Protein AF-A0A9N7Z0H9-F1 (afdb_monomer_lite)

Secondary structure (DSSP, 8-state):
-HHHHHHHH-TT---TT---SS-SSS-TTSHHHHHHHHHHHHHHHHHHHHH----SHHHHHHHHHHHHHHHHTT--HHHHHHHHHHHHHHHHH-TT-HHHHHHHHHHHHHTT-HHHHHHHHHHHHHSPP-STTHHHHHHHHHHHHHHHHHTT-HHHHHHHHHHHHHH-TT-HHHHHHHHHHHHHTT-HHHHHHHHHHHHHHTTT--HHHHHHHHHHHHHTT-HHHHHHHT--EEEEE-TTT--EEEEETT-SSPEEPTTT--EEEE--SSSPEEPTT-EEEEPP-

InterPro domains:
  IPR000592 Small ribosomal subunit protein eS27 [MF_00371] (224-283)
  IPR000592 Small ribosomal subunit protein eS27 [PS01168] (237-269)
  IPR011332 Zinc-binding ribosomal protein [SSF57829] (230-283)
  IPR011990 Tetratricopeptide-like helical domain superfamily [G3DSA:1.25.40.10] (20-198)
  IPR011990 Tetratricopeptide-like helical domain superfamily [SSF48452] (77-229)
  IPR023407 Small ribosomal subunit protein eS27, zinc-binding domain superfamily [G3DSA:2.20.25.100] (213-285)
  IPR040364 Tetratricopeptide repeat protein 21A/21B [PTHR14699] (1-228)
  IPR056834 Tetratricopeptide repeat protein 21A/21B, C-terminal ARM domain [PF25063] (44-236)

Radius of gyration: 22.83 Å; chains: 1; bounding box: 53×51×50 Å

Organism: Pleuronectes platessa (NCBI:txid8262)

pLDDT: mean 82.72, std 13.79, range [32.66, 95.0]

Structure (mmCIF, N/CA/C/O backbone):
data_AF-A0A9N7Z0H9-F1
#
_entry.id   AF-A0A9N7Z0H9-F1
#
loop_
_atom_site.group_PDB
_atom_site.id
_atom_site.type_symbol
_atom_site.label_atom_id
_atom_site.label_alt_id
_atom_site.label_comp_id
_atom_site.label_asym_id
_atom_site.label_entity_id
_atom_site.label_seq_id
_atom_site.pdbx_PDB_ins_code
_atom_site.Cartn_x
_atom_site.Cartn_y
_atom_site.Cartn_z
_atom_site.occupancy
_atom_site.B_iso_or_equiv
_atom_site.auth_seq_id
_atom_site.auth_comp_id
_atom_site.auth_asym_id
_atom_site.auth_atom_id
_atom_site.pdbx_PDB_model_num
ATOM 1 N N . MET A 1 1 ? -8.270 18.472 11.193 1.00 51.62 1 MET A N 1
ATOM 2 C CA . MET A 1 1 ? -7.345 17.994 12.248 1.00 51.62 1 MET A CA 1
ATOM 3 C C . MET A 1 1 ? -7.254 16.470 12.301 1.00 51.62 1 MET A C 1
ATOM 5 O O . MET A 1 1 ? -6.136 15.986 12.242 1.00 51.62 1 MET A O 1
ATOM 9 N N . TYR A 1 2 ? -8.363 15.715 12.315 1.00 62.41 2 TYR A N 1
ATOM 10 C CA . TYR A 1 2 ? -8.335 14.238 12.231 1.00 62.41 2 TYR A CA 1
ATOM 11 C C . TYR A 1 2 ? -7.530 13.712 11.025 1.00 62.41 2 TYR A C 1
ATOM 13 O O . TYR A 1 2 ? -6.526 13.033 11.215 1.00 62.41 2 TYR A O 1
ATOM 21 N N . ASN A 1 3 ? -7.841 14.187 9.815 1.00 61.84 3 ASN A N 1
ATOM 22 C CA . ASN A 1 3 ? -7.113 13.814 8.592 1.00 61.84 3 ASN A CA 1
ATOM 23 C C . ASN A 1 3 ? -5.621 14.203 8.639 1.00 61.84 3 ASN A C 1
ATOM 25 O O . ASN A 1 3 ? -4.784 13.545 8.039 1.00 61.84 3 ASN A O 1
ATOM 29 N N . MET A 1 4 ? -5.258 15.261 9.378 1.00 60.94 4 MET A N 1
ATOM 30 C CA . MET A 1 4 ? -3.851 15.654 9.533 1.00 60.94 4 MET A CA 1
ATOM 31 C C . MET A 1 4 ? -3.094 14.667 10.426 1.00 60.94 4 MET A C 1
ATOM 33 O O . MET A 1 4 ? -1.951 14.335 10.129 1.00 60.94 4 MET A O 1
ATOM 37 N N . ALA A 1 5 ? -3.719 14.182 11.503 1.00 59.81 5 ALA A N 1
ATOM 38 C CA . ALA A 1 5 ? -3.123 13.165 12.366 1.00 59.81 5 ALA A CA 1
ATOM 39 C C . ALA A 1 5 ? -2.930 11.835 11.619 1.00 59.81 5 ALA A C 1
ATOM 41 O O . ALA A 1 5 ? -1.891 11.199 11.778 1.00 59.81 5 ALA A O 1
ATOM 42 N N . GLU A 1 6 ? -3.876 11.456 10.758 1.00 62.12 6 GLU A N 1
ATOM 43 C CA . GLU A 1 6 ? -3.761 10.275 9.892 1.00 62.12 6 GLU A CA 1
ATOM 44 C C . GLU A 1 6 ? -2.608 10.392 8.892 1.00 62.12 6 GLU A C 1
ATOM 46 O O . GLU A 1 6 ? -1.815 9.459 8.774 1.00 62.12 6 GLU A O 1
ATOM 51 N N . ILE A 1 7 ? -2.440 11.557 8.256 1.00 67.69 7 ILE A N 1
ATOM 52 C CA . ILE A 1 7 ? -1.302 11.822 7.362 1.00 67.69 7 ILE A CA 1
ATOM 53 C C . ILE A 1 7 ? 0.030 11.691 8.114 1.00 67.69 7 ILE A C 1
ATOM 55 O O . ILE A 1 7 ? 0.975 11.111 7.592 1.00 67.69 7 ILE A O 1
ATOM 59 N N . TYR A 1 8 ? 0.133 12.176 9.356 1.00 66.62 8 TYR A N 1
ATOM 60 C CA . TYR A 1 8 ? 1.359 11.993 10.146 1.00 66.62 8 TYR A CA 1
ATOM 61 C C . TYR A 1 8 ? 1.602 10.538 10.561 1.00 66.62 8 TYR A C 1
ATOM 63 O O . TYR A 1 8 ? 2.754 10.141 10.746 1.00 66.62 8 TYR A O 1
ATOM 71 N N . LEU A 1 9 ? 0.543 9.749 10.743 1.00 60.81 9 LEU A N 1
ATOM 72 C CA . LEU A 1 9 ? 0.648 8.342 11.123 1.00 60.81 9 LEU A CA 1
ATOM 73 C C . LEU A 1 9 ? 1.022 7.449 9.946 1.00 60.81 9 LEU A C 1
ATOM 75 O O . LEU A 1 9 ? 1.759 6.484 10.145 1.00 60.81 9 LEU A O 1
ATOM 79 N N . ASN A 1 10 ? 0.548 7.777 8.747 1.00 63.38 10 ASN A N 1
ATOM 80 C CA . ASN A 1 10 ? 0.826 7.032 7.530 1.00 63.38 10 ASN A CA 1
ATOM 81 C C . ASN A 1 10 ? 1.040 7.969 6.325 1.00 63.38 10 ASN A C 1
ATOM 83 O O . ASN A 1 10 ? 0.166 8.071 5.462 1.00 63.38 10 ASN A O 1
ATOM 87 N N . PRO A 1 11 ? 2.185 8.672 6.261 1.00 52.97 11 PRO A N 1
ATOM 88 C CA . PRO A 1 11 ? 2.436 9.685 5.234 1.00 52.97 11 PRO A CA 1
ATOM 89 C C . PRO A 1 11 ? 2.541 9.104 3.821 1.00 52.97 11 PRO A C 1
ATOM 91 O O . PRO A 1 11 ? 2.231 9.803 2.860 1.00 52.97 11 PRO A O 1
ATOM 94 N N . ASP A 1 12 ? 2.927 7.832 3.706 1.00 53.94 12 ASP A N 1
ATOM 95 C CA . ASP A 1 12 ? 3.076 7.129 2.428 1.00 53.94 12 ASP A CA 1
ATOM 96 C C . ASP A 1 12 ? 1.783 6.400 2.001 1.00 53.94 12 ASP A C 1
ATOM 98 O O . ASP A 1 12 ? 1.722 5.828 0.918 1.00 53.94 12 ASP A O 1
ATOM 102 N N . TYR A 1 13 ? 0.731 6.440 2.835 1.00 56.62 13 TYR A N 1
ATOM 103 C CA . TYR A 1 13 ? -0.552 5.747 2.634 1.00 56.62 13 TYR A CA 1
ATOM 104 C C . TYR A 1 13 ? -0.427 4.217 2.435 1.00 56.62 13 TYR A C 1
ATOM 106 O O . TYR A 1 13 ? -1.377 3.559 2.009 1.00 56.62 13 TYR A O 1
ATOM 114 N N . ASP A 1 14 ? 0.714 3.623 2.801 1.00 61.84 14 ASP A N 1
ATOM 115 C CA . ASP A 1 14 ? 0.938 2.178 2.723 1.00 61.84 14 ASP A CA 1
ATOM 116 C C . ASP A 1 14 ? 0.072 1.444 3.765 1.00 61.84 14 ASP A C 1
ATOM 118 O O . ASP A 1 14 ? 0.035 1.854 4.931 1.00 61.84 14 ASP A O 1
ATOM 122 N N . PRO A 1 15 ? -0.635 0.356 3.410 1.00 56.00 15 PRO A N 1
ATOM 123 C CA . PRO A 1 15 ? -1.383 -0.439 4.378 1.00 56.00 15 PRO A CA 1
ATOM 124 C C . PRO A 1 15 ? -0.489 -0.878 5.550 1.00 56.00 15 PRO A C 1
ATOM 126 O O . PRO A 1 15 ? 0.473 -1.632 5.398 1.00 56.00 15 PRO A O 1
ATOM 129 N N . MET A 1 16 ? -0.801 -0.402 6.756 1.00 54.41 16 MET A N 1
ATOM 130 C CA . MET A 1 16 ? -0.048 -0.754 7.961 1.00 54.41 16 MET A CA 1
ATOM 131 C C . MET A 1 16 ? -0.067 -2.276 8.176 1.00 54.41 16 MET A C 1
ATOM 133 O O . MET A 1 16 ? -1.129 -2.887 8.263 1.00 54.41 16 MET A O 1
ATOM 137 N N . GLY A 1 17 ? 1.115 -2.888 8.294 1.00 47.47 17 GLY A N 1
ATOM 138 C CA . GLY A 1 17 ? 1.254 -4.339 8.473 1.00 47.47 17 GLY A CA 1
ATOM 139 C C . GLY A 1 17 ? 1.464 -5.140 7.184 1.00 47.47 17 GLY A C 1
ATOM 140 O O . GLY A 1 17 ? 1.512 -6.366 7.263 1.00 47.47 17 GLY A O 1
ATOM 141 N N . GLU A 1 18 ? 1.629 -4.482 6.035 1.00 54.22 18 GLU A N 1
ATOM 142 C CA . GLU A 1 18 ? 2.024 -5.140 4.788 1.00 54.22 18 GLU A CA 1
ATOM 143 C C . GLU A 1 18 ? 3.408 -5.802 4.914 1.00 54.22 18 GLU A C 1
ATOM 145 O O . GLU A 1 18 ? 4.371 -5.220 5.433 1.00 54.22 18 GLU A O 1
ATOM 150 N N . GLN A 1 19 ? 3.515 -7.041 4.435 1.00 47.81 19 GLN A N 1
ATOM 151 C CA . GLN A 1 19 ? 4.805 -7.679 4.203 1.00 47.81 19 GLN A CA 1
ATOM 152 C C . GLN A 1 19 ? 5.285 -7.212 2.835 1.00 47.81 19 GLN A C 1
ATOM 154 O O . GLN A 1 19 ? 4.672 -7.548 1.830 1.00 47.81 19 GLN A O 1
ATOM 159 N N . MET A 1 20 ? 6.346 -6.400 2.800 1.00 47.22 20 MET A N 1
ATOM 160 C CA . MET A 1 20 ? 6.901 -5.855 1.559 1.00 47.22 20 MET A CA 1
ATOM 161 C C . MET A 1 20 ? 6.944 -6.912 0.454 1.00 47.22 20 MET A C 1
ATOM 163 O O . MET A 1 20 ? 7.758 -7.840 0.481 1.00 47.22 20 MET A O 1
ATOM 167 N N . VAL A 1 21 ? 6.104 -6.730 -0.559 1.00 41.41 21 VAL A N 1
ATOM 168 C CA . VAL A 1 21 ? 6.145 -7.545 -1.761 1.00 41.41 21 VAL A CA 1
ATOM 169 C C . VAL A 1 21 ? 7.349 -7.084 -2.591 1.00 41.41 21 VAL A C 1
ATOM 171 O O . VAL A 1 21 ? 7.237 -6.232 -3.467 1.00 41.41 21 VAL A O 1
ATOM 174 N N . GLY A 1 22 ? 8.528 -7.632 -2.287 1.00 38.06 22 GLY A N 1
ATOM 175 C CA . GLY A 1 22 ? 9.750 -7.516 -3.091 1.00 38.06 22 GLY A CA 1
ATOM 176 C C . GLY A 1 22 ? 10.689 -6.356 -2.738 1.00 38.06 22 GLY A C 1
ATOM 177 O O . GLY A 1 22 ? 10.679 -5.334 -3.419 1.00 38.06 22 GLY A O 1
ATOM 178 N N . ASN A 1 23 ? 11.518 -6.550 -1.704 1.00 35.66 23 ASN A N 1
ATOM 179 C CA . ASN A 1 23 ? 12.990 -6.400 -1.699 1.00 35.66 23 ASN A CA 1
ATOM 180 C C . ASN A 1 23 ? 13.496 -6.203 -0.261 1.00 35.66 23 ASN A C 1
ATOM 182 O O . ASN A 1 23 ? 13.354 -5.132 0.319 1.00 35.66 23 ASN A O 1
ATOM 186 N N . LEU A 1 24 ? 14.138 -7.239 0.285 1.00 38.00 24 LEU A N 1
ATOM 187 C CA . LEU A 1 24 ? 14.774 -7.229 1.609 1.00 38.00 24 LEU A CA 1
ATOM 188 C C . LEU A 1 24 ? 16.154 -6.539 1.625 1.00 38.00 24 LEU A C 1
ATOM 190 O O . LEU A 1 24 ? 16.695 -6.301 2.701 1.00 38.00 24 LEU A O 1
ATOM 194 N N . ASP A 1 25 ? 16.703 -6.143 0.471 1.00 32.66 25 ASP A N 1
ATOM 195 C CA . ASP A 1 25 ? 18.146 -5.867 0.384 1.00 32.66 25 ASP A CA 1
ATOM 196 C C . ASP A 1 25 ? 18.544 -4.384 0.252 1.00 32.66 25 ASP A C 1
ATOM 198 O O . ASP A 1 25 ? 19.732 -4.066 0.320 1.00 32.66 25 ASP A O 1
ATOM 202 N N . SER A 1 26 ? 17.604 -3.436 0.118 1.00 35.53 26 SER A N 1
ATOM 203 C CA . SER A 1 26 ? 17.953 -2.010 -0.072 1.00 35.53 26 SER A CA 1
ATOM 204 C C . SER A 1 26 ? 17.749 -1.093 1.141 1.00 35.53 26 SER A C 1
ATOM 206 O O . SER A 1 26 ? 18.140 0.072 1.081 1.00 35.53 26 SER A O 1
ATOM 208 N N . GLU A 1 27 ? 17.177 -1.564 2.254 1.00 39.81 27 GLU A N 1
ATOM 209 C CA . GLU A 1 27 ? 16.830 -0.687 3.393 1.00 39.81 27 GLU A CA 1
ATOM 210 C C . GLU A 1 27 ? 17.871 -0.629 4.530 1.00 39.81 27 GLU A C 1
ATOM 212 O O . GLU A 1 27 ? 17.733 0.173 5.455 1.00 39.81 27 GLU A O 1
ATOM 217 N N . MET A 1 28 ? 18.963 -1.398 4.462 1.00 35.97 28 MET A N 1
ATOM 218 C CA . MET A 1 28 ? 19.885 -1.552 5.601 1.00 35.97 28 MET A CA 1
ATOM 219 C C . MET A 1 28 ? 20.750 -0.309 5.918 1.00 35.97 28 MET A C 1
ATOM 221 O O . MET A 1 28 ? 21.436 -0.288 6.936 1.00 35.97 28 MET A O 1
ATOM 225 N N . LYS A 1 29 ? 20.748 0.742 5.081 1.00 35.94 29 LYS A N 1
ATOM 226 C CA . LYS A 1 29 ? 21.688 1.881 5.212 1.00 35.94 29 LYS A CA 1
ATOM 227 C C . LYS A 1 29 ? 21.081 3.217 5.678 1.00 35.94 29 LYS A C 1
ATOM 229 O O . LYS A 1 29 ? 21.824 4.183 5.793 1.00 35.94 29 LYS A O 1
ATOM 234 N N . ASN A 1 30 ? 19.779 3.292 5.992 1.00 43.59 30 ASN A N 1
ATOM 235 C CA . ASN A 1 30 ? 19.099 4.554 6.375 1.00 43.59 30 ASN A CA 1
ATOM 236 C C . ASN A 1 30 ? 18.216 4.465 7.647 1.00 43.59 30 ASN A C 1
ATOM 238 O O . ASN A 1 30 ? 17.314 5.282 7.851 1.00 43.59 30 ASN A O 1
ATOM 242 N N . SER A 1 31 ? 18.446 3.470 8.508 1.00 55.38 31 SER A N 1
ATOM 243 C CA . SER A 1 31 ? 17.513 3.068 9.574 1.00 55.38 31 SER A CA 1
ATOM 244 C C . SER A 1 31 ? 17.316 4.096 10.698 1.00 55.38 31 SER A C 1
ATOM 246 O O . SER A 1 31 ? 16.178 4.334 11.100 1.00 55.38 31 SER A O 1
ATOM 248 N N . THR A 1 32 ? 18.369 4.756 11.180 1.00 57.47 32 THR A N 1
ATOM 249 C CA . THR A 1 32 ? 18.291 5.670 12.338 1.00 57.47 32 THR A CA 1
ATOM 250 C C . THR A 1 32 ? 17.554 6.969 12.024 1.00 57.47 32 THR A C 1
ATOM 252 O O . THR A 1 32 ? 16.616 7.333 12.729 1.00 57.47 32 THR A O 1
ATOM 255 N N . LYS A 1 33 ? 17.883 7.628 10.907 1.00 60.19 33 LYS A N 1
ATOM 256 C CA . LYS A 1 33 ? 17.228 8.885 10.503 1.00 60.19 33 LYS A CA 1
ATOM 257 C C . LYS A 1 33 ? 15.746 8.679 10.152 1.00 60.19 33 LYS A C 1
ATOM 259 O O . LYS A 1 33 ? 14.912 9.518 10.481 1.00 60.19 33 LYS A O 1
ATOM 264 N N . LYS A 1 34 ? 15.394 7.539 9.537 1.00 64.12 34 LYS A N 1
ATOM 265 C CA . LYS A 1 34 ? 13.998 7.161 9.231 1.00 64.12 34 LYS A CA 1
ATOM 266 C C . LYS A 1 34 ? 13.199 6.886 10.514 1.00 64.12 34 LYS A C 1
ATOM 268 O O . LYS A 1 34 ? 12.058 7.329 10.627 1.00 64.12 34 LYS A O 1
ATOM 273 N N . GLN A 1 35 ? 13.807 6.229 11.505 1.00 65.62 35 GLN A N 1
ATOM 274 C CA . GLN A 1 35 ? 13.190 5.992 12.817 1.00 65.62 35 GLN A CA 1
ATOM 275 C C . GLN A 1 35 ? 12.969 7.286 13.613 1.00 65.62 35 GLN A C 1
ATOM 277 O O . GLN A 1 35 ? 11.914 7.447 14.224 1.00 65.62 35 GLN A O 1
ATOM 282 N N . GLU A 1 36 ? 13.910 8.231 13.588 1.00 71.38 36 GLU A N 1
ATOM 283 C CA . GLU A 1 36 ? 13.761 9.528 14.265 1.00 71.38 36 GLU A CA 1
ATOM 284 C C . GLU A 1 36 ? 12.632 10.373 13.668 1.00 71.38 36 GLU A C 1
ATOM 286 O O . GLU A 1 36 ? 11.806 10.909 14.411 1.00 71.38 36 GLU A O 1
ATOM 291 N N . VAL A 1 37 ? 12.546 10.438 12.336 1.00 75.50 37 VAL A N 1
ATOM 292 C CA . VAL A 1 37 ? 11.448 11.119 11.629 1.00 75.50 37 VAL A CA 1
ATOM 293 C C . VAL A 1 37 ? 10.106 10.464 11.963 1.00 75.50 37 VAL A C 1
ATOM 295 O O . VAL A 1 37 ? 9.141 11.166 12.269 1.00 75.50 37 VAL A O 1
ATOM 298 N N . GLN A 1 38 ? 10.050 9.129 11.997 1.00 72.81 38 GLN A N 1
ATOM 299 C CA . GLN A 1 38 ? 8.845 8.386 12.372 1.00 72.81 38 GLN A CA 1
ATOM 300 C C . GLN A 1 38 ? 8.423 8.665 13.825 1.00 72.81 38 GLN A C 1
ATOM 302 O O . GLN A 1 38 ? 7.248 8.903 14.103 1.00 72.81 38 GLN A O 1
ATOM 307 N N . LEU A 1 39 ? 9.368 8.701 14.767 1.00 78.94 39 LEU A N 1
ATOM 308 C CA . LEU A 1 39 ? 9.084 9.034 16.165 1.00 78.94 39 LEU A CA 1
ATOM 309 C C . LEU A 1 39 ? 8.628 10.487 16.335 1.00 78.94 39 LEU A C 1
ATOM 311 O O . LEU A 1 39 ? 7.737 10.753 17.146 1.00 78.94 39 LEU A O 1
ATOM 315 N N . LEU A 1 40 ? 9.213 11.423 15.586 1.00 82.12 40 LEU A N 1
ATOM 316 C CA . LEU A 1 40 ? 8.792 12.821 15.583 1.00 82.12 40 LEU A CA 1
ATOM 317 C C . LEU A 1 40 ? 7.360 12.961 15.055 1.00 82.12 40 LEU A C 1
ATOM 319 O O . LEU A 1 40 ? 6.549 13.624 15.698 1.00 82.12 40 LEU A O 1
ATOM 323 N N . ALA A 1 41 ? 7.025 12.277 13.958 1.00 81.31 41 ALA A N 1
ATOM 324 C CA . ALA A 1 41 ? 5.678 12.262 13.392 1.00 81.31 41 ALA A CA 1
ATOM 325 C C . ALA A 1 41 ? 4.638 11.733 14.396 1.00 81.31 41 ALA A C 1
ATOM 327 O O . ALA A 1 41 ? 3.612 12.375 14.614 1.00 81.31 41 ALA A O 1
ATOM 328 N N . ILE A 1 42 ? 4.945 10.642 15.109 1.00 82.38 42 ILE A N 1
ATOM 329 C CA . ILE A 1 42 ? 4.068 10.093 16.160 1.00 82.38 42 ILE A CA 1
ATOM 330 C C . ILE A 1 42 ? 3.877 11.093 17.309 1.00 82.38 42 ILE A C 1
ATOM 332 O O . ILE A 1 42 ? 2.769 11.238 17.829 1.00 82.38 42 ILE A O 1
ATOM 336 N N . ARG A 1 43 ? 4.936 11.800 17.731 1.00 84.19 43 ARG A N 1
ATOM 337 C CA . ARG A 1 43 ? 4.823 12.833 18.778 1.00 84.19 43 ARG A CA 1
ATOM 338 C C . ARG A 1 43 ? 3.939 13.989 18.325 1.00 84.19 43 ARG A C 1
ATOM 340 O O . ARG A 1 43 ? 3.120 14.450 19.117 1.00 84.19 43 ARG A O 1
ATOM 347 N N . THR A 1 44 ? 4.094 14.444 17.086 1.00 84.50 44 THR A N 1
ATOM 348 C CA . THR A 1 44 ? 3.273 15.516 16.511 1.00 84.50 44 THR A CA 1
ATOM 349 C C . THR A 1 44 ? 1.815 15.085 16.401 1.00 84.50 44 THR A C 1
ATOM 351 O O . THR A 1 44 ? 0.946 15.803 16.888 1.00 84.50 44 THR A O 1
ATOM 354 N N . ALA A 1 45 ? 1.545 13.880 15.889 1.00 83.69 45 ALA A N 1
ATOM 355 C CA . ALA A 1 45 ? 0.199 13.312 15.836 1.00 83.69 45 ALA A CA 1
ATOM 356 C C . ALA A 1 45 ? -0.448 13.272 17.229 1.00 83.69 45 ALA A C 1
ATOM 358 O O . ALA A 1 45 ? -1.547 13.780 17.412 1.00 83.69 45 ALA A O 1
ATOM 359 N N . ARG A 1 46 ? 0.265 12.785 18.254 1.00 85.56 46 ARG A N 1
ATOM 360 C CA . ARG A 1 46 ? -0.244 12.777 19.639 1.00 85.56 46 ARG A CA 1
ATOM 361 C C . ARG A 1 46 ? -0.545 14.168 20.191 1.00 85.56 46 ARG A C 1
ATOM 363 O O . ARG A 1 46 ? -1.493 14.309 20.954 1.00 85.56 46 ARG A O 1
ATOM 370 N N . LYS A 1 47 ? 0.260 15.182 19.862 1.00 86.00 47 LYS A N 1
ATOM 371 C CA . LYS A 1 47 ? -0.016 16.567 20.279 1.00 86.00 47 LYS A CA 1
ATOM 372 C C . LYS A 1 47 ? -1.310 17.075 19.645 1.00 86.00 47 LYS A C 1
ATOM 374 O O . LYS A 1 47 ? -2.173 17.549 20.372 1.00 86.00 47 LYS A O 1
ATOM 379 N N . LEU A 1 48 ? -1.475 16.868 18.338 1.00 84.94 48 LEU A N 1
ATOM 380 C CA . LEU A 1 48 ? -2.697 17.231 17.614 1.00 84.94 48 LEU A CA 1
ATOM 381 C C . LEU A 1 48 ? -3.931 16.520 18.185 1.00 84.94 48 LEU A C 1
ATOM 383 O O . LEU A 1 48 ? -4.972 17.145 18.359 1.00 84.94 48 LEU A O 1
ATOM 387 N N . LEU A 1 49 ? -3.814 15.233 18.532 1.00 84.31 49 LEU A N 1
ATOM 388 C CA . LEU A 1 49 ? -4.915 14.486 19.148 1.00 84.31 49 LEU A CA 1
ATOM 389 C C . LEU A 1 49 ? -5.283 15.020 20.541 1.00 84.31 49 LEU A C 1
ATOM 391 O O . LEU A 1 49 ? -6.461 15.095 20.861 1.00 84.31 49 LEU A O 1
ATOM 395 N N . LYS A 1 50 ? -4.316 15.471 21.350 1.00 84.69 50 LYS A N 1
ATOM 396 C CA . LYS A 1 50 ? -4.601 16.092 22.660 1.00 84.69 50 LYS A CA 1
ATOM 397 C C . LYS A 1 50 ? -5.325 17.434 22.556 1.00 84.69 50 LYS A C 1
ATOM 399 O O . LYS A 1 50 ? -6.036 17.821 23.481 1.00 84.69 50 LYS A O 1
ATOM 404 N N . GLU A 1 51 ? -5.115 18.159 21.464 1.00 85.81 51 GLU A N 1
ATOM 405 C CA . GLU A 1 51 ? -5.799 19.427 21.195 1.00 85.81 51 GLU A CA 1
ATOM 406 C C . GLU A 1 51 ? -7.237 19.212 20.702 1.00 85.81 51 GLU A C 1
ATOM 408 O O . GLU A 1 51 ? -8.079 20.108 20.820 1.00 85.81 51 GLU A O 1
ATOM 413 N N . LEU A 1 52 ? -7.557 18.012 20.207 1.00 83.44 52 LEU A N 1
ATOM 414 C CA . LEU A 1 52 ? -8.913 17.646 19.823 1.00 83.44 52 LEU A CA 1
ATOM 415 C C . LEU A 1 52 ? -9.780 17.432 21.067 1.00 83.44 52 LEU A C 1
ATOM 417 O O . LEU A 1 52 ? -9.584 16.510 21.851 1.00 83.44 52 LEU A O 1
ATOM 421 N N . LYS A 1 53 ? -10.807 18.273 21.207 1.00 82.25 53 LYS A N 1
ATOM 422 C CA . LYS A 1 53 ? -11.878 18.118 22.199 1.00 82.25 53 LYS A CA 1
ATOM 423 C C . LYS A 1 53 ? -13.199 17.836 21.477 1.00 82.25 53 LYS A C 1
ATOM 425 O O . LYS A 1 53 ? -13.970 18.773 21.247 1.00 82.25 53 LYS A O 1
ATOM 430 N N . PRO A 1 54 ? -13.443 16.588 21.035 1.00 83.44 54 PRO A N 1
ATOM 431 C CA . PRO A 1 54 ? -14.706 16.237 20.399 1.00 83.44 54 PRO A CA 1
ATOM 432 C C . PRO A 1 54 ? -15.879 16.504 21.347 1.00 83.44 54 PRO A C 1
ATOM 434 O O . PRO A 1 54 ? -15.765 16.325 22.555 1.00 83.44 54 PRO A O 1
ATOM 437 N N . LYS A 1 55 ? -17.001 16.966 20.783 1.00 82.12 55 LYS A N 1
ATOM 438 C CA . LYS A 1 55 ? -18.259 17.213 21.512 1.00 82.12 55 LYS A CA 1
ATOM 439 C C . LYS A 1 55 ? -19.299 16.112 21.285 1.00 82.12 55 LYS A C 1
ATOM 441 O O . LYS A 1 55 ? -20.336 16.105 21.936 1.00 82.12 55 LYS A O 1
ATOM 446 N N . THR A 1 56 ? -19.050 15.215 20.331 1.00 86.12 56 THR A N 1
ATOM 447 C CA . THR A 1 56 ? -19.979 14.158 19.918 1.00 86.12 56 THR A CA 1
ATOM 448 C C . THR A 1 56 ? -19.448 12.782 20.327 1.00 86.12 56 THR A C 1
ATOM 450 O O . THR A 1 56 ? -18.236 12.562 20.248 1.00 86.12 56 THR A O 1
ATOM 453 N N . PRO A 1 57 ? -20.321 11.823 20.698 1.00 82.00 57 PRO A N 1
ATOM 454 C CA . PRO A 1 57 ? -19.912 10.453 21.024 1.00 82.00 57 PRO A CA 1
ATOM 455 C C . PRO A 1 57 ? -19.094 9.777 19.911 1.00 82.00 57 PRO A C 1
ATOM 457 O O . PRO A 1 57 ? -18.054 9.188 20.184 1.00 82.00 57 PRO A O 1
ATOM 460 N N . CYS A 1 58 ? -19.499 9.951 18.647 1.00 79.62 58 CYS A N 1
ATOM 461 C CA . CYS A 1 58 ? -18.756 9.455 17.482 1.00 79.62 58 CYS A CA 1
ATOM 462 C C . CYS A 1 58 ? -17.358 10.097 17.360 1.00 79.62 58 CYS A C 1
ATOM 464 O O . CYS A 1 58 ? -16.374 9.416 17.086 1.00 79.62 58 CYS A O 1
ATOM 466 N N . GLY A 1 59 ? -17.228 11.395 17.660 1.00 83.00 59 GLY A N 1
ATOM 467 C CA . GLY A 1 59 ? -15.928 12.069 17.677 1.00 83.00 59 GLY A CA 1
ATOM 468 C C . GLY A 1 59 ? -14.998 11.550 18.778 1.00 83.00 59 GLY A C 1
ATOM 469 O O . GLY A 1 59 ? -13.800 11.404 18.544 1.00 83.00 59 GLY A O 1
ATOM 470 N N . HIS A 1 60 ? -15.537 11.226 19.959 1.00 85.69 60 HIS A N 1
ATOM 471 C CA . HIS A 1 60 ? -14.763 10.580 21.027 1.00 85.69 60 HIS A CA 1
ATOM 472 C C . HIS A 1 60 ? -14.266 9.195 20.611 1.00 85.69 60 HIS A C 1
ATOM 474 O O . HIS A 1 60 ? -13.138 8.824 20.933 1.00 85.69 60 HIS A O 1
ATOM 480 N N . LEU A 1 61 ? -15.082 8.447 19.868 1.00 86.38 61 LEU A N 1
ATOM 481 C CA . LEU A 1 61 ? -14.689 7.146 19.350 1.00 86.38 61 LEU A CA 1
ATOM 482 C C . LEU A 1 61 ? -13.585 7.250 18.297 1.00 86.38 61 LEU A C 1
ATOM 484 O O . LEU A 1 61 ? -12.583 6.545 18.401 1.00 86.38 61 LEU A O 1
ATOM 488 N N . GLN A 1 62 ? -13.726 8.164 17.334 1.00 84.94 62 GLN A N 1
ATOM 489 C CA . GLN A 1 62 ? -12.700 8.404 16.317 1.00 84.94 62 GLN A CA 1
ATOM 490 C C . GLN A 1 62 ? -11.372 8.828 16.956 1.00 84.94 62 GLN A C 1
ATOM 492 O O . GLN A 1 62 ? -10.310 8.338 16.571 1.00 84.94 62 GLN A O 1
ATOM 497 N N . LEU A 1 63 ? -11.423 9.694 17.975 1.00 87.88 63 LEU A N 1
ATOM 498 C CA . LEU A 1 63 ? -10.244 10.088 18.745 1.00 87.88 63 LEU A CA 1
ATOM 499 C C . LEU A 1 63 ? -9.576 8.872 19.404 1.00 87.88 63 LEU A C 1
ATOM 501 O O . LEU A 1 63 ? -8.375 8.673 19.227 1.00 87.88 63 LEU A O 1
ATOM 505 N N . ARG A 1 64 ? -10.354 8.022 20.087 1.00 89.00 64 ARG A N 1
ATOM 506 C CA . ARG A 1 64 ? -9.852 6.795 20.728 1.00 89.00 64 ARG A CA 1
ATOM 507 C C . ARG A 1 64 ? -9.219 5.839 19.711 1.00 89.00 64 ARG A C 1
ATOM 509 O O . ARG A 1 64 ? -8.154 5.283 19.966 1.00 89.00 64 ARG A O 1
ATOM 516 N N . ILE A 1 65 ? -9.826 5.663 18.537 1.00 88.62 65 ILE A N 1
ATOM 517 C CA . ILE A 1 65 ? -9.268 4.828 17.461 1.00 88.62 65 ILE A CA 1
ATOM 518 C C . ILE A 1 65 ? -7.904 5.375 17.006 1.00 88.62 65 ILE A C 1
ATOM 520 O O . ILE A 1 65 ? -6.933 4.619 16.912 1.00 88.62 65 ILE A O 1
ATOM 524 N N . LEU A 1 66 ? -7.789 6.686 16.790 1.00 87.25 66 LEU A N 1
ATOM 525 C CA . LEU A 1 66 ? -6.541 7.320 16.351 1.00 87.25 66 LEU A CA 1
ATOM 526 C C . LEU A 1 66 ? -5.435 7.282 17.409 1.00 87.25 66 LEU A C 1
ATOM 528 O O . LEU A 1 66 ? -4.271 7.063 17.071 1.00 87.25 66 LEU A O 1
ATOM 532 N N . GLU A 1 67 ? -5.774 7.431 18.689 1.00 88.38 67 GLU A N 1
ATOM 533 C CA . GLU A 1 67 ? -4.813 7.280 19.787 1.00 88.38 67 GLU A CA 1
ATOM 534 C C . GLU A 1 67 ? -4.201 5.873 19.813 1.00 88.38 67 GLU A C 1
ATOM 536 O O . GLU A 1 67 ? -2.985 5.717 19.978 1.00 88.38 67 GLU A O 1
ATOM 541 N N . ASN A 1 68 ? -5.013 4.844 19.566 1.00 88.81 68 ASN A N 1
ATOM 542 C CA . ASN A 1 68 ? -4.528 3.473 19.446 1.00 88.81 68 ASN A CA 1
ATOM 543 C C . ASN A 1 68 ? -3.711 3.244 18.169 1.00 88.81 68 ASN A C 1
ATOM 545 O O . ASN A 1 68 ? -2.708 2.529 18.210 1.00 88.81 68 ASN A O 1
ATOM 549 N N . TYR A 1 69 ? -4.039 3.900 17.053 1.00 87.94 69 TYR A N 1
ATOM 550 C CA . TYR A 1 69 ? -3.160 3.896 15.879 1.00 87.94 69 TYR A CA 1
ATOM 551 C C . TYR A 1 69 ? -1.801 4.547 16.178 1.00 87.94 69 TYR A C 1
ATOM 553 O O . TYR A 1 69 ? -0.770 4.031 15.739 1.00 87.94 69 TYR A O 1
ATOM 561 N N . CYS A 1 70 ? -1.740 5.600 17.004 1.00 86.31 70 CYS A N 1
ATOM 562 C CA . CYS A 1 70 ? -0.463 6.136 17.487 1.00 86.31 70 CYS A CA 1
ATOM 563 C C . CYS A 1 70 ? 0.319 5.119 18.330 1.00 86.31 70 CYS A C 1
ATOM 565 O O . CYS A 1 70 ? 1.550 5.176 18.349 1.00 86.31 70 CYS A O 1
ATOM 567 N N . LEU A 1 71 ? -0.352 4.235 19.077 1.00 87.44 71 LEU A N 1
ATOM 568 C CA . LEU A 1 71 ? 0.297 3.148 19.819 1.00 87.44 71 LEU A CA 1
ATOM 569 C C . LEU A 1 71 ? 0.831 2.073 18.866 1.00 87.44 71 LEU A C 1
ATOM 571 O O . LEU A 1 71 ? 2.000 1.698 18.997 1.00 87.44 71 LEU A O 1
ATOM 575 N N . LEU A 1 72 ? 0.043 1.652 17.874 1.00 85.62 72 LEU A N 1
ATOM 576 C CA . LEU A 1 72 ? 0.475 0.724 16.822 1.00 85.62 72 LEU A CA 1
ATOM 577 C C . LEU A 1 72 ? 1.704 1.242 16.064 1.00 85.62 72 LEU A C 1
ATOM 579 O O . LEU A 1 72 ? 2.693 0.521 15.920 1.00 85.62 72 LEU A O 1
ATOM 583 N N . ALA A 1 73 ? 1.699 2.518 15.673 1.00 84.69 73 ALA A N 1
ATOM 584 C CA . ALA A 1 73 ? 2.789 3.150 14.931 1.00 84.69 73 ALA A CA 1
ATOM 585 C C . ALA A 1 73 ? 4.137 3.122 15.679 1.00 84.69 73 ALA A C 1
ATOM 587 O O . ALA A 1 73 ? 5.192 3.204 15.052 1.00 84.69 73 ALA A O 1
ATOM 588 N N . THR A 1 74 ? 4.137 2.948 17.010 1.00 84.44 74 THR A N 1
ATOM 589 C CA . THR A 1 74 ? 5.381 2.801 17.789 1.00 84.44 74 THR A CA 1
ATOM 590 C C . THR A 1 74 ? 6.131 1.495 17.526 1.00 84.44 74 THR A C 1
ATOM 592 O O . THR A 1 74 ? 7.290 1.390 17.928 1.00 84.44 74 THR A O 1
ATOM 595 N N . LYS A 1 75 ? 5.486 0.494 16.905 1.00 81.75 75 LYS A N 1
ATOM 596 C CA . LYS A 1 75 ? 6.040 -0.839 16.590 1.00 81.75 75 LYS A CA 1
ATOM 597 C C . LYS A 1 75 ? 6.595 -1.613 17.799 1.00 81.75 75 LYS A C 1
ATOM 599 O O . LYS A 1 75 ? 7.311 -2.599 17.636 1.00 81.75 75 LYS A O 1
ATOM 604 N N . LYS A 1 76 ? 6.260 -1.206 19.028 1.00 86.94 76 LYS A N 1
ATOM 605 C CA . LYS A 1 76 ? 6.617 -1.933 20.256 1.00 86.94 76 LYS A CA 1
ATOM 606 C C . LYS A 1 76 ? 5.549 -2.974 20.569 1.00 86.94 76 LYS A C 1
ATOM 608 O O . LYS A 1 76 ? 4.380 -2.618 20.675 1.00 86.94 76 LYS A O 1
ATOM 613 N N . LYS A 1 77 ? 5.949 -4.231 20.793 1.00 88.56 77 LYS A N 1
ATOM 614 C CA . LYS A 1 77 ? 5.022 -5.353 21.046 1.00 88.56 77 LYS A CA 1
ATOM 615 C C . LYS A 1 77 ? 4.015 -5.066 22.166 1.00 88.56 77 LYS A C 1
ATOM 617 O O . LYS A 1 77 ? 2.821 -5.204 21.938 1.00 88.56 77 LYS A O 1
ATOM 622 N N . ALA A 1 78 ? 4.481 -4.551 23.306 1.00 91.06 78 ALA A N 1
ATOM 623 C CA . ALA A 1 78 ? 3.611 -4.189 24.429 1.00 91.06 78 ALA A CA 1
ATOM 624 C C . ALA A 1 78 ? 2.539 -3.149 24.046 1.00 91.06 78 ALA A C 1
ATOM 626 O O . ALA A 1 78 ? 1.372 -3.295 24.392 1.00 91.06 78 ALA A O 1
ATOM 627 N N . ASN A 1 79 ? 2.910 -2.125 23.269 1.00 89.25 79 ASN A N 1
ATOM 628 C CA . ASN A 1 79 ? 1.962 -1.101 22.824 1.00 89.25 79 ASN A CA 1
ATOM 629 C C . ASN A 1 79 ? 0.963 -1.652 21.799 1.00 89.25 79 ASN A C 1
ATOM 631 O O . ASN A 1 79 ? -0.189 -1.227 21.791 1.00 89.25 79 ASN A O 1
ATOM 635 N N . MET A 1 80 ? 1.391 -2.591 20.949 1.00 88.94 80 MET A N 1
ATOM 636 C CA . MET A 1 80 ? 0.513 -3.240 19.973 1.00 88.94 80 MET A CA 1
ATOM 637 C C . MET A 1 80 ? -0.534 -4.130 20.649 1.00 88.94 80 MET A C 1
ATOM 639 O O . MET A 1 80 ? -1.688 -4.128 20.234 1.00 88.94 80 MET A O 1
ATOM 643 N N . GLU A 1 81 ? -0.166 -4.841 21.716 1.00 91.56 81 GLU A N 1
ATOM 644 C CA . GLU A 1 81 ? -1.098 -5.660 22.502 1.00 91.56 81 GLU A CA 1
ATOM 645 C C . GLU A 1 81 ? -2.123 -4.803 23.261 1.00 91.56 81 GLU A C 1
ATOM 647 O O . GLU A 1 81 ? -3.308 -5.142 23.282 1.00 91.56 81 GLU A O 1
ATOM 652 N N . ILE A 1 82 ? -1.696 -3.664 23.823 1.00 92.75 82 ILE A N 1
ATOM 653 C CA . ILE A 1 82 ? -2.600 -2.691 24.460 1.00 92.75 82 ILE A CA 1
ATOM 654 C C . ILE A 1 82 ? -3.598 -2.140 23.434 1.00 92.75 82 ILE A C 1
ATOM 656 O O . ILE A 1 82 ? -4.803 -2.190 23.673 1.00 92.75 82 ILE A O 1
ATOM 660 N N . ALA A 1 83 ? -3.105 -1.675 22.281 1.00 92.31 83 ALA A N 1
ATOM 661 C CA . ALA A 1 83 ? -3.949 -1.139 21.216 1.00 92.31 83 ALA A CA 1
ATOM 662 C C . ALA A 1 83 ? -4.942 -2.188 20.694 1.00 92.31 83 ALA A C 1
ATOM 664 O O . ALA A 1 83 ? -6.124 -1.898 20.537 1.00 92.31 83 ALA A O 1
ATOM 665 N N . LEU A 1 84 ? -4.487 -3.429 20.486 1.00 92.88 84 LEU A N 1
ATOM 666 C CA . LEU A 1 84 ? -5.346 -4.531 20.053 1.00 92.88 84 LEU A CA 1
ATOM 667 C C . LEU A 1 84 ? -6.490 -4.781 21.043 1.00 92.88 84 LEU A C 1
ATOM 669 O O . LEU A 1 84 ? -7.638 -4.924 20.623 1.00 92.88 84 LEU A O 1
ATOM 673 N N . LYS A 1 85 ? -6.193 -4.822 22.348 1.00 95.00 85 LYS A N 1
ATOM 674 C CA . LYS A 1 85 ? -7.211 -5.025 23.386 1.00 95.00 85 LYS A CA 1
ATOM 675 C C . LYS A 1 85 ? -8.268 -3.919 23.351 1.00 95.00 85 LYS A C 1
ATOM 677 O O . LYS A 1 85 ? -9.455 -4.223 23.459 1.00 95.00 85 LYS A O 1
ATOM 682 N N . ASP A 1 86 ? -7.844 -2.672 23.162 1.00 94.06 86 ASP A N 1
ATOM 683 C CA . ASP A 1 86 ? -8.751 -1.526 23.085 1.00 94.06 86 ASP A CA 1
ATOM 684 C C . ASP A 1 86 ? -9.632 -1.572 21.828 1.00 94.06 86 ASP A C 1
ATOM 686 O O . ASP A 1 86 ? -10.853 -1.435 21.913 1.00 94.06 86 ASP A O 1
ATOM 690 N N . PHE A 1 87 ? -9.046 -1.881 20.665 1.00 93.56 87 PHE A N 1
ATOM 691 C CA . PHE A 1 87 ? -9.798 -2.057 19.420 1.00 93.56 87 PHE A CA 1
ATOM 692 C C . PHE A 1 87 ? -10.830 -3.181 19.513 1.00 93.56 87 PHE A C 1
ATOM 694 O O . PHE A 1 87 ? -11.953 -3.026 19.034 1.00 93.56 87 PHE A O 1
ATOM 701 N N . MET A 1 88 ? -10.487 -4.301 20.156 1.00 92.94 88 MET A N 1
ATOM 702 C CA . MET A 1 88 ? -11.429 -5.400 20.378 1.00 92.94 88 MET A CA 1
ATOM 703 C C . MET A 1 88 ? -12.592 -4.993 21.291 1.00 92.94 88 MET A C 1
ATOM 705 O O . MET A 1 88 ? -13.720 -5.436 21.072 1.00 92.94 88 MET A O 1
ATOM 709 N N . GLU A 1 89 ? -12.351 -4.153 22.301 1.00 93.62 89 GLU A N 1
ATOM 710 C CA . GLU A 1 89 ? -13.416 -3.626 23.160 1.00 93.62 89 GLU A CA 1
ATOM 711 C C . GLU A 1 89 ? -14.377 -2.731 22.367 1.00 93.62 89 GLU A C 1
ATOM 713 O O . GLU A 1 89 ? -15.597 -2.869 22.496 1.00 93.62 89 GLU A O 1
ATOM 718 N N . ILE A 1 90 ? -13.835 -1.859 21.512 1.00 91.62 90 ILE A N 1
ATOM 719 C CA . ILE A 1 90 ? -14.619 -0.984 20.633 1.00 91.62 90 ILE A CA 1
ATOM 720 C C . ILE A 1 90 ? -15.452 -1.822 19.658 1.00 91.62 90 ILE A C 1
ATOM 722 O O . ILE A 1 90 ? -16.669 -1.664 19.608 1.00 91.62 90 ILE A O 1
ATOM 726 N N . ALA A 1 91 ? -14.831 -2.775 18.960 1.00 90.50 91 ALA A N 1
ATOM 727 C CA . ALA A 1 91 ? -15.513 -3.649 18.004 1.00 90.50 91 ALA A CA 1
ATOM 728 C C . ALA A 1 91 ? -16.595 -4.532 18.657 1.00 90.50 91 ALA A C 1
ATOM 730 O O . ALA A 1 91 ? -17.577 -4.904 18.017 1.00 90.50 91 ALA A O 1
ATOM 731 N N . LYS A 1 92 ? -16.447 -4.875 19.945 1.00 90.88 92 LYS A N 1
ATOM 732 C CA . LYS A 1 92 ? -17.475 -5.612 20.695 1.00 90.88 92 LYS A CA 1
ATOM 733 C C . LYS A 1 92 ? -18.691 -4.740 21.016 1.00 90.88 92 LYS A C 1
ATOM 735 O O . LYS A 1 92 ? -19.810 -5.256 21.013 1.00 90.88 92 LYS A O 1
ATOM 740 N N . LYS A 1 93 ? -18.472 -3.458 21.326 1.00 90.19 93 LYS A N 1
ATOM 741 C CA . LYS A 1 93 ? -19.534 -2.478 21.606 1.00 90.19 93 LYS A CA 1
ATOM 742 C C . LYS A 1 93 ? -20.264 -2.067 20.328 1.00 90.19 93 LYS A C 1
ATOM 744 O O . LYS A 1 93 ? -21.489 -2.024 20.323 1.00 90.19 93 LYS A O 1
ATOM 749 N N . GLU A 1 94 ? -19.522 -1.838 19.251 1.00 86.88 94 GLU A N 1
ATOM 750 C CA . GLU A 1 94 ? -20.045 -1.405 17.956 1.00 86.88 94 GLU A CA 1
ATOM 751 C C . GLU A 1 94 ? -19.685 -2.413 16.863 1.00 86.88 94 GLU A C 1
ATOM 753 O O . GLU A 1 94 ? -18.638 -2.327 16.222 1.00 86.88 94 GLU A O 1
ATOM 758 N N . LYS A 1 95 ? -20.572 -3.389 16.649 1.00 81.88 95 LYS A N 1
ATOM 759 C CA . LYS A 1 95 ? -20.316 -4.520 15.742 1.00 81.88 95 LYS A CA 1
ATOM 760 C C . LYS A 1 95 ? -20.234 -4.140 14.262 1.00 81.88 95 LYS A C 1
ATOM 762 O O . LYS A 1 95 ? -19.608 -4.869 13.501 1.00 81.88 95 LYS A O 1
ATOM 767 N N . ASP A 1 96 ? -20.828 -3.011 13.885 1.00 84.38 96 ASP A N 1
ATOM 768 C CA . ASP A 1 96 ? -20.916 -2.551 12.494 1.00 84.38 96 ASP A CA 1
ATOM 769 C C . ASP A 1 96 ? -19.930 -1.413 12.178 1.00 84.38 96 ASP A C 1
ATOM 771 O O . ASP A 1 96 ? -19.944 -0.856 11.083 1.00 84.38 96 ASP A O 1
ATOM 775 N N . ASN A 1 97 ? -19.056 -1.056 13.126 1.00 88.38 97 ASN A N 1
ATOM 776 C CA . ASN A 1 97 ? -18.089 0.021 12.943 1.00 88.38 97 ASN A CA 1
ATOM 777 C C . ASN A 1 97 ? -16.887 -0.450 12.102 1.00 88.38 97 ASN A C 1
ATOM 779 O O . ASN A 1 97 ? -15.950 -1.075 12.607 1.00 88.38 97 ASN A O 1
ATOM 783 N N . VAL A 1 98 ? -16.917 -0.121 10.810 1.00 90.44 98 VAL A N 1
ATOM 784 C CA . VAL A 1 98 ? -15.901 -0.478 9.806 1.00 90.44 98 VAL A CA 1
ATOM 785 C C . VAL A 1 98 ? -14.477 -0.047 10.225 1.00 90.44 98 VAL A C 1
ATOM 787 O O . VAL A 1 98 ? -13.601 -0.922 10.250 1.00 90.44 98 VAL A O 1
ATOM 790 N N . PRO A 1 99 ? -14.218 1.217 10.633 1.00 89.88 99 PRO A N 1
ATOM 791 C CA . PRO A 1 99 ? -12.915 1.642 11.155 1.00 89.88 99 PRO A CA 1
ATOM 792 C C . PRO A 1 99 ? -12.366 0.777 12.298 1.00 89.88 99 PRO A C 1
ATOM 794 O O . PRO A 1 99 ? -11.184 0.419 12.297 1.00 89.88 99 PRO A O 1
ATOM 797 N N . ALA A 1 100 ? -13.206 0.412 13.271 1.00 90.69 100 ALA A N 1
ATOM 798 C CA . ALA A 1 100 ? -12.783 -0.393 14.415 1.00 90.69 100 ALA A CA 1
ATOM 799 C C . ALA A 1 100 ? -12.429 -1.832 14.007 1.00 90.69 100 ALA A C 1
ATOM 801 O O . ALA A 1 100 ? -11.405 -2.370 14.436 1.00 90.69 100 ALA A O 1
ATOM 802 N N . LEU A 1 101 ? -13.239 -2.450 13.139 1.00 92.00 101 LEU A N 1
ATOM 803 C CA . LEU A 1 101 ? -12.986 -3.800 12.624 1.00 92.00 101 LEU A CA 1
ATOM 804 C C . LEU A 1 101 ? -11.685 -3.851 11.806 1.00 92.00 101 LEU A C 1
ATOM 806 O O . LEU A 1 101 ? -10.899 -4.793 11.956 1.00 92.00 101 LEU A O 1
ATOM 810 N N . LEU A 1 102 ? -11.431 -2.826 10.985 1.00 92.00 102 LEU A N 1
ATOM 811 C CA . LEU A 1 102 ? -10.177 -2.674 10.248 1.00 92.00 102 LEU A CA 1
ATOM 812 C C . LEU A 1 102 ? -8.981 -2.500 11.195 1.00 92.00 102 LEU A C 1
ATOM 814 O O . LEU A 1 102 ? -7.928 -3.101 10.969 1.00 92.00 102 LEU A O 1
ATOM 818 N N . ALA A 1 103 ? -9.135 -1.728 12.272 1.00 91.44 103 ALA A N 1
ATOM 819 C CA . ALA A 1 103 ? -8.072 -1.500 13.247 1.00 91.44 103 ALA A CA 1
ATOM 820 C C . ALA A 1 103 ? -7.657 -2.788 13.977 1.00 91.44 103 ALA A C 1
ATOM 822 O O . ALA A 1 103 ? -6.462 -3.055 14.126 1.00 91.44 103 ALA A O 1
ATOM 823 N N . VAL A 1 104 ? -8.623 -3.642 14.346 1.00 92.75 104 VAL A N 1
ATOM 824 C CA . VAL A 1 104 ? -8.354 -4.981 14.909 1.00 92.75 104 VAL A CA 1
ATOM 825 C C . VAL A 1 104 ? -7.545 -5.834 13.928 1.00 92.75 104 VAL A C 1
ATOM 827 O O . VAL A 1 104 ? -6.534 -6.431 14.306 1.00 92.75 104 VAL A O 1
ATOM 830 N N . ALA A 1 105 ? -7.958 -5.881 12.658 1.00 92.00 105 ALA A N 1
ATOM 831 C CA . ALA A 1 105 ? -7.248 -6.641 11.633 1.00 92.00 105 ALA A CA 1
ATOM 832 C C . ALA A 1 105 ? -5.819 -6.121 11.407 1.00 92.00 105 ALA A C 1
ATOM 834 O O . ALA A 1 105 ? -4.876 -6.910 11.336 1.00 92.00 105 ALA A O 1
ATOM 835 N N . THR A 1 106 ? -5.655 -4.800 11.363 1.00 90.31 106 THR A N 1
ATOM 836 C CA . THR A 1 106 ? -4.360 -4.122 11.219 1.00 90.31 106 THR A CA 1
ATOM 837 C C . THR A 1 106 ? -3.429 -4.452 12.386 1.00 90.31 106 THR A C 1
ATOM 839 O O . THR A 1 106 ? -2.276 -4.830 12.180 1.00 90.31 106 THR A O 1
ATOM 842 N N . ALA A 1 107 ? -3.932 -4.400 13.622 1.00 91.19 107 ALA A N 1
ATOM 843 C CA . ALA A 1 107 ? -3.166 -4.767 14.811 1.00 91.19 107 ALA A CA 1
ATOM 844 C C . ALA A 1 107 ? -2.710 -6.238 14.774 1.00 91.19 107 ALA A C 1
ATOM 846 O O . ALA A 1 107 ? -1.548 -6.534 15.064 1.00 91.19 107 ALA A O 1
ATOM 847 N N . HIS A 1 108 ? -3.584 -7.159 14.355 1.00 92.56 108 HIS A N 1
ATOM 848 C CA . HIS A 1 108 ? -3.216 -8.564 14.160 1.00 92.56 108 HIS A CA 1
ATOM 849 C C . HIS A 1 108 ? -2.153 -8.754 13.073 1.00 92.56 108 HIS A C 1
ATOM 851 O O . HIS A 1 108 ? -1.213 -9.521 13.283 1.00 92.56 108 HIS A O 1
ATOM 857 N N . MET A 1 109 ? -2.242 -8.025 11.958 1.00 88.88 109 MET A N 1
ATOM 858 C CA . MET A 1 109 ? -1.219 -8.050 10.905 1.00 88.88 109 MET A CA 1
ATOM 859 C C . MET A 1 109 ? 0.144 -7.583 11.422 1.00 88.88 109 MET A C 1
ATOM 861 O O . MET A 1 109 ? 1.152 -8.248 11.185 1.00 88.88 109 MET A O 1
ATOM 865 N N . MET A 1 110 ? 0.187 -6.509 12.216 1.00 86.19 110 MET A N 1
ATOM 866 C CA . MET A 1 110 ? 1.431 -6.024 12.830 1.00 86.19 110 MET A CA 1
ATOM 867 C C . MET A 1 110 ? 2.027 -7.003 13.852 1.00 86.19 110 MET A C 1
ATOM 869 O O . MET A 1 110 ? 3.248 -7.100 13.983 1.00 86.19 110 MET A O 1
ATOM 873 N N . LEU A 1 111 ? 1.180 -7.767 14.545 1.00 88.81 111 LEU A N 1
ATOM 874 C CA . LEU A 1 111 ? 1.591 -8.854 15.440 1.00 88.81 111 LEU A CA 1
ATOM 875 C C . LEU A 1 111 ? 1.937 -10.157 14.698 1.00 88.81 111 LEU A C 1
ATOM 877 O O . LEU A 1 111 ? 2.246 -11.154 15.350 1.00 88.81 111 LEU A O 1
ATOM 881 N N . LYS A 1 112 ? 1.927 -10.148 13.357 1.00 87.94 112 LYS A N 1
ATOM 882 C CA . LYS A 1 112 ? 2.168 -11.308 12.482 1.00 87.94 112 LYS A CA 1
ATOM 883 C C . LYS A 1 112 ? 1.147 -12.442 12.653 1.00 87.94 112 LYS A C 1
ATOM 885 O O . LYS A 1 112 ? 1.434 -13.596 12.345 1.00 87.94 112 LYS A O 1
ATOM 890 N N . ASP A 1 113 ? -0.063 -12.125 13.111 1.00 89.38 113 ASP A N 1
ATOM 891 C CA . ASP A 1 113 ? -1.171 -13.075 13.193 1.00 89.38 113 ASP A CA 1
ATOM 892 C C . ASP A 1 113 ? -2.108 -12.955 11.987 1.00 89.38 113 ASP A C 1
ATOM 894 O O . ASP A 1 113 ? -3.199 -12.378 12.036 1.00 89.38 113 ASP A O 1
ATOM 898 N N . HIS A 1 114 ? -1.662 -13.519 10.868 1.00 89.56 114 HIS A N 1
ATOM 899 C CA . HIS A 1 114 ? -2.382 -13.448 9.596 1.00 89.56 114 HIS A CA 1
ATOM 900 C C . HIS A 1 114 ? -3.714 -14.208 9.616 1.00 89.56 114 HIS A C 1
ATOM 902 O O . HIS A 1 114 ? -4.644 -13.855 8.888 1.00 89.56 114 HIS A O 1
ATOM 908 N N . LEU A 1 115 ? -3.839 -15.250 10.445 1.00 91.69 115 LEU A N 1
ATOM 909 C CA . LEU A 1 115 ? -5.055 -16.055 10.513 1.00 91.69 115 LEU A CA 1
ATOM 910 C C . LEU A 1 115 ? -6.195 -15.275 11.172 1.00 91.69 115 LEU A C 1
ATOM 912 O O . LEU A 1 115 ? -7.291 -15.212 10.606 1.00 91.69 115 LEU A O 1
ATOM 916 N N . ARG A 1 116 ? -5.938 -14.657 12.332 1.00 91.88 116 ARG A N 1
ATOM 917 C CA . ARG A 1 116 ? -6.938 -13.839 13.032 1.00 91.88 116 ARG A CA 1
ATOM 918 C C . ARG A 1 116 ? -7.285 -12.583 12.242 1.00 91.88 116 ARG A C 1
ATOM 920 O O . ARG A 1 116 ? -8.469 -12.295 12.086 1.00 91.88 116 ARG A O 1
ATOM 927 N N . ALA A 1 117 ? -6.293 -11.924 11.639 1.00 91.94 117 ALA A N 1
ATOM 928 C CA . ALA A 1 117 ? -6.533 -10.789 10.747 1.00 91.94 117 ALA A CA 1
ATOM 929 C C . ALA A 1 117 ? -7.470 -11.156 9.583 1.00 91.94 117 ALA A C 1
ATOM 931 O O . ALA A 1 117 ? -8.471 -10.485 9.341 1.00 91.94 117 ALA A O 1
ATOM 932 N N . ARG A 1 118 ? -7.208 -12.275 8.897 1.00 93.00 118 ARG A N 1
ATOM 933 C CA . ARG A 1 118 ? -8.046 -12.752 7.788 1.00 93.00 118 ARG A CA 1
ATOM 934 C C . ARG A 1 118 ? -9.479 -13.046 8.219 1.00 93.00 118 ARG A C 1
ATOM 936 O O . ARG A 1 118 ? -10.413 -12.734 7.485 1.00 93.00 118 ARG A O 1
ATOM 943 N N . ASN A 1 119 ? -9.653 -13.685 9.373 1.00 92.62 119 ASN A N 1
ATOM 944 C CA . ASN A 1 119 ? -10.979 -14.023 9.888 1.00 92.62 119 ASN A CA 1
ATOM 945 C C . ASN A 1 119 ? -11.786 -12.762 10.220 1.00 92.62 119 ASN A C 1
ATOM 947 O O . ASN A 1 119 ? -12.990 -12.753 9.987 1.00 92.62 119 ASN A O 1
ATOM 951 N N . GLN A 1 120 ? -11.118 -11.696 10.668 1.00 92.31 120 GLN A N 1
ATOM 952 C CA . GLN A 1 120 ? -11.731 -10.391 10.901 1.00 92.31 120 GLN A CA 1
ATOM 953 C C . GLN A 1 120 ? -12.094 -9.659 9.596 1.00 92.31 120 GLN A C 1
ATOM 955 O O . GLN A 1 120 ? -13.164 -9.066 9.490 1.00 92.31 120 GLN A O 1
ATOM 960 N N . LEU A 1 121 ? -11.225 -9.719 8.582 1.00 92.56 121 LEU A N 1
ATOM 961 C CA . LEU A 1 121 ? -11.410 -9.007 7.309 1.00 92.56 121 LEU A CA 1
ATOM 962 C C . LEU A 1 121 ? -12.432 -9.662 6.374 1.00 92.56 121 LEU A C 1
ATOM 964 O O . LEU A 1 121 ? -13.040 -8.979 5.556 1.00 92.56 121 LEU A O 1
ATOM 968 N N . LYS A 1 122 ? -12.629 -10.982 6.455 1.00 92.88 122 LYS A N 1
ATOM 969 C CA . LYS A 1 122 ? -13.548 -11.710 5.564 1.00 92.88 122 LYS A CA 1
ATOM 970 C C . LYS A 1 122 ? -15.000 -11.201 5.638 1.00 92.88 122 LYS A C 1
ATOM 972 O O . LYS A 1 122 ? -15.547 -10.907 4.576 1.00 92.88 122 LYS A O 1
ATOM 977 N N . PRO A 1 123 ? -15.623 -11.072 6.828 1.00 91.75 123 PRO A N 1
ATOM 978 C CA . PRO A 1 123 ? -16.954 -10.477 6.948 1.00 91.75 123 PRO A CA 1
ATOM 979 C C . PRO A 1 123 ? -16.965 -9.004 6.532 1.00 91.75 123 PRO A C 1
ATOM 981 O O . PRO A 1 123 ? -17.859 -8.584 5.803 1.00 91.75 123 PRO A O 1
ATOM 984 N N . LEU A 1 124 ? -15.933 -8.246 6.925 1.00 90.50 124 LEU A N 1
ATOM 985 C CA . LEU A 1 124 ? -15.793 -6.823 6.601 1.00 90.50 124 LEU A CA 1
ATOM 986 C C . LEU A 1 124 ? -15.812 -6.579 5.086 1.00 90.50 124 LEU A C 1
ATOM 988 O O . LEU A 1 124 ? -16.508 -5.695 4.599 1.00 90.50 124 LEU A O 1
ATOM 992 N N . ALA A 1 125 ? -15.125 -7.428 4.321 1.00 90.06 125 ALA A N 1
ATOM 993 C CA . ALA A 1 125 ? -15.093 -7.339 2.868 1.00 90.06 125 ALA A CA 1
ATOM 994 C C . ALA A 1 125 ? -16.467 -7.575 2.214 1.00 90.06 125 ALA A C 1
ATOM 996 O O . ALA A 1 125 ? -16.672 -7.151 1.077 1.00 90.06 125 ALA A O 1
ATOM 997 N N . GLN A 1 126 ? -17.407 -8.247 2.884 1.00 89.06 126 GLN A N 1
ATOM 998 C CA . GLN A 1 126 ? -18.757 -8.518 2.372 1.00 89.06 126 GLN A CA 1
ATOM 999 C C . GLN A 1 126 ? -19.799 -7.481 2.807 1.00 89.06 126 GLN A C 1
ATOM 1001 O O . GLN A 1 126 ? -20.898 -7.475 2.254 1.00 89.06 126 GLN A O 1
ATOM 1006 N N . MET A 1 127 ? -19.466 -6.587 3.740 1.00 89.94 127 MET A N 1
ATOM 1007 C CA . MET A 1 127 ? -20.371 -5.527 4.182 1.00 89.94 127 MET A CA 1
ATOM 1008 C C . MET A 1 127 ? -20.767 -4.586 3.033 1.00 89.94 127 MET A C 1
ATOM 1010 O O . MET A 1 127 ? -20.092 -4.480 1.998 1.00 89.94 127 MET A O 1
ATOM 1014 N N . LYS A 1 128 ? -21.908 -3.908 3.214 1.00 88.25 128 LYS A N 1
ATOM 1015 C CA . LYS A 1 128 ? -22.408 -2.923 2.254 1.00 88.25 128 LYS A CA 1
ATOM 1016 C C . LYS A 1 128 ? -21.452 -1.735 2.226 1.00 88.25 128 LYS A C 1
ATOM 1018 O O . LYS A 1 128 ? -21.214 -1.106 3.249 1.00 88.25 128 LYS A O 1
ATOM 1023 N N . TRP A 1 129 ? -20.950 -1.428 1.035 1.00 91.38 129 TRP A N 1
ATOM 1024 C CA . TRP A 1 129 ? -20.088 -0.272 0.829 1.00 91.38 129 TRP A CA 1
ATOM 1025 C C . TRP A 1 129 ? -20.833 1.028 1.168 1.00 91.38 129 TRP A C 1
ATOM 1027 O O . TRP A 1 129 ? -21.990 1.210 0.769 1.00 91.38 129 TRP A O 1
ATOM 1037 N N . SER A 1 130 ? -20.154 1.918 1.886 1.00 89.44 130 SER A N 1
ATOM 1038 C CA . SER A 1 130 ? -20.612 3.257 2.248 1.00 89.44 130 SER A CA 1
ATOM 1039 C C . SER A 1 130 ? -19.606 4.286 1.719 1.00 89.44 130 SER A C 1
ATOM 1041 O O . SER A 1 130 ? -18.419 3.994 1.585 1.00 89.44 130 SER A O 1
ATOM 1043 N N . LEU A 1 131 ? -20.078 5.498 1.412 1.00 88.12 131 LEU A N 1
ATOM 1044 C CA . LEU A 1 131 ? -19.186 6.592 1.011 1.00 88.12 131 LEU A C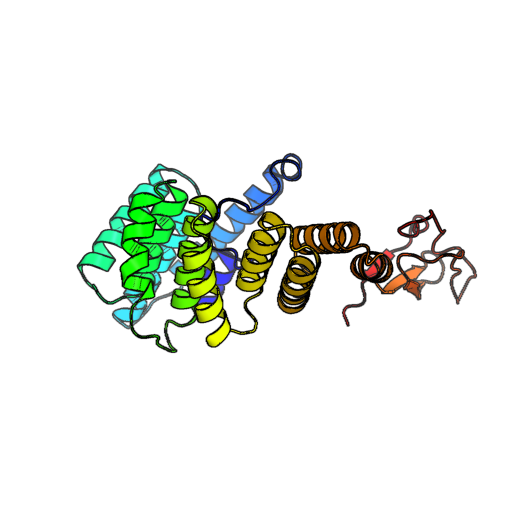A 1
ATOM 1045 C C . LEU A 1 131 ? -18.375 7.131 2.202 1.00 88.12 131 LEU A C 1
ATOM 1047 O O . LEU A 1 131 ? -17.269 7.618 2.008 1.00 88.12 131 LEU A O 1
ATOM 1051 N N . VAL A 1 132 ? -18.932 7.053 3.416 1.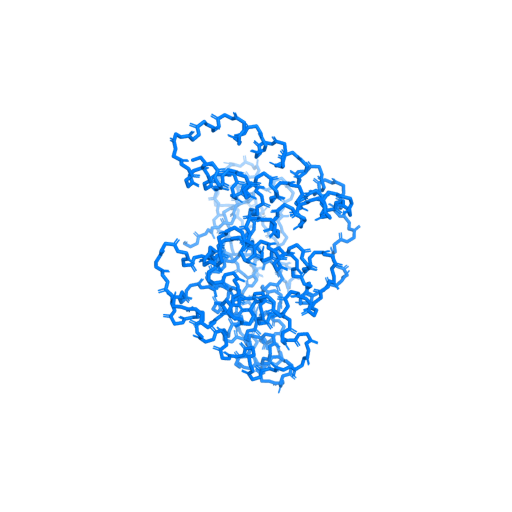00 87.50 132 VAL A N 1
ATOM 1052 C CA . VAL A 1 132 ? -18.294 7.565 4.640 1.00 87.50 132 VAL A CA 1
ATOM 1053 C C . VAL A 1 132 ? -17.057 6.743 4.996 1.00 87.50 132 VAL A C 1
ATOM 1055 O O . VAL A 1 132 ? -16.042 7.329 5.344 1.00 87.50 132 VAL A O 1
ATOM 1058 N N . ASP A 1 133 ? -17.131 5.419 4.835 1.00 87.06 133 ASP A N 1
ATOM 1059 C CA . ASP A 1 133 ? -16.050 4.484 5.174 1.00 87.06 133 ASP A CA 1
ATOM 1060 C C . ASP A 1 133 ? -15.309 3.987 3.918 1.00 87.06 133 ASP A C 1
ATOM 1062 O O . ASP A 1 133 ? -14.772 2.876 3.885 1.00 87.06 133 ASP A O 1
ATOM 1066 N N . ALA A 1 134 ? -15.354 4.757 2.823 1.00 88.25 134 ALA A N 1
ATOM 1067 C CA . ALA A 1 134 ? -14.824 4.325 1.531 1.00 88.25 134 ALA A CA 1
ATOM 1068 C C . ALA A 1 134 ? -13.323 3.991 1.606 1.00 88.25 134 ALA A C 1
ATOM 1070 O O . ALA A 1 134 ? -12.901 2.959 1.073 1.00 88.25 134 ALA A O 1
ATOM 1071 N N . ASP A 1 135 ? -12.554 4.818 2.316 1.00 86.56 135 ASP A N 1
ATOM 1072 C CA . ASP A 1 135 ? -11.116 4.645 2.532 1.00 86.56 135 ASP A CA 1
ATOM 1073 C C . ASP A 1 135 ? -10.825 3.393 3.376 1.00 86.56 135 ASP A C 1
ATOM 1075 O O . ASP A 1 135 ? -9.888 2.639 3.099 1.00 86.56 135 ASP A O 1
ATOM 1079 N N . GLU A 1 136 ? -11.628 3.127 4.405 1.00 88.94 136 GLU A N 1
ATOM 1080 C CA . GLU A 1 136 ? -11.501 1.950 5.263 1.00 88.94 136 GLU A CA 1
ATOM 1081 C C . GLU A 1 136 ? -11.834 0.668 4.500 1.00 88.94 136 GLU A C 1
ATOM 1083 O O . GLU A 1 136 ? -11.132 -0.338 4.645 1.00 88.94 136 GLU A O 1
ATOM 1088 N N . PHE A 1 137 ? -12.864 0.691 3.651 1.00 91.50 137 PHE A N 1
ATOM 1089 C CA . PHE A 1 137 ? -13.183 -0.436 2.779 1.00 91.50 137 PHE A CA 1
ATOM 1090 C C . PHE A 1 137 ? -12.038 -0.735 1.815 1.00 91.50 137 PHE A C 1
ATOM 1092 O O . PHE A 1 137 ? -11.629 -1.894 1.707 1.00 91.50 137 PHE A O 1
ATOM 1099 N N . GLU A 1 138 ? -11.475 0.288 1.175 1.00 91.25 138 GLU A N 1
ATOM 1100 C CA . GLU A 1 138 ? -10.303 0.148 0.312 1.00 91.25 138 GLU A CA 1
ATOM 1101 C C . GLU A 1 138 ? -9.119 -0.478 1.060 1.00 91.25 138 GLU A C 1
ATOM 1103 O O . GLU A 1 138 ? -8.607 -1.521 0.640 1.00 91.25 138 GLU A O 1
ATOM 1108 N N . LYS A 1 139 ? -8.744 0.075 2.220 1.00 90.38 139 LYS A N 1
ATOM 1109 C CA . LYS A 1 139 ? -7.673 -0.469 3.074 1.00 90.38 139 LYS A CA 1
ATOM 1110 C C . LYS A 1 139 ? -7.951 -1.921 3.473 1.00 90.38 139 LYS A C 1
ATOM 1112 O O . LYS A 1 139 ? -7.041 -2.749 3.443 1.00 90.38 139 LYS A O 1
ATOM 1117 N N . SER A 1 140 ? -9.200 -2.260 3.798 1.00 92.31 140 SER A N 1
ATOM 1118 C CA . SER A 1 140 ? -9.593 -3.623 4.177 1.00 92.31 140 SER A CA 1
ATOM 1119 C C . SER A 1 140 ? -9.438 -4.627 3.032 1.00 92.31 140 SER A C 1
ATOM 1121 O O . SER A 1 140 ? -8.936 -5.735 3.245 1.00 92.31 140 SER A O 1
ATOM 1123 N N . TRP A 1 141 ? -9.822 -4.247 1.808 1.00 94.25 141 TRP A N 1
ATOM 1124 C CA . TRP A 1 141 ? -9.697 -5.099 0.628 1.00 94.25 141 TRP A CA 1
ATOM 1125 C C . TRP A 1 141 ? -8.237 -5.297 0.244 1.00 94.25 141 TRP A C 1
ATOM 1127 O O . TRP A 1 141 ? -7.850 -6.426 -0.050 1.00 94.25 141 TRP A O 1
ATOM 1137 N N . LEU A 1 142 ? -7.425 -4.238 0.304 1.00 92.81 142 LEU A N 1
ATOM 1138 C CA . LEU A 1 142 ? -5.986 -4.311 0.055 1.00 92.81 142 LEU A CA 1
ATOM 1139 C C . LEU A 1 142 ? -5.283 -5.216 1.074 1.00 92.81 142 LEU A C 1
ATOM 1141 O O . LEU A 1 142 ? -4.499 -6.075 0.679 1.00 92.81 142 LEU A O 1
ATOM 1145 N N . LEU A 1 143 ? -5.605 -5.087 2.364 1.00 91.69 143 LEU A N 1
ATOM 1146 C CA . LEU A 1 143 ? -5.005 -5.907 3.420 1.00 91.69 143 LEU A CA 1
ATOM 1147 C C . LEU A 1 143 ? -5.408 -7.385 3.303 1.00 91.69 143 LEU A C 1
ATOM 1149 O O . LEU A 1 143 ? -4.589 -8.282 3.493 1.00 91.69 143 LEU A O 1
ATOM 1153 N N . LEU A 1 144 ? -6.667 -7.666 2.956 1.00 93.38 144 LEU A N 1
ATOM 1154 C CA . LEU A 1 144 ? -7.122 -9.039 2.734 1.00 93.38 144 LEU A CA 1
ATOM 1155 C C . LEU A 1 144 ? -6.525 -9.643 1.454 1.00 93.38 144 LEU A C 1
ATOM 1157 O O . LEU A 1 144 ? -6.186 -10.830 1.443 1.00 93.38 144 LEU A O 1
ATOM 1161 N N . ALA A 1 145 ? -6.378 -8.842 0.396 1.00 93.81 145 ALA A N 1
ATOM 1162 C CA . ALA A 1 145 ? -5.707 -9.251 -0.832 1.00 93.81 145 ALA A CA 1
ATOM 1163 C C . ALA A 1 145 ? -4.237 -9.597 -0.568 1.00 93.81 145 ALA A C 1
ATOM 1165 O O . ALA A 1 145 ? -3.794 -10.653 -1.013 1.00 93.81 145 ALA A O 1
ATOM 1166 N N . ASP A 1 146 ? -3.525 -8.793 0.225 1.00 91.12 146 ASP A N 1
ATOM 1167 C CA . ASP A 1 146 ? -2.141 -9.063 0.631 1.00 91.12 146 ASP A CA 1
ATOM 1168 C C . ASP A 1 146 ? -1.999 -10.430 1.320 1.00 91.12 146 ASP A C 1
ATOM 1170 O O . ASP A 1 146 ? -1.180 -11.265 0.924 1.00 91.12 146 ASP A O 1
ATOM 1174 N N . ILE A 1 147 ? -2.882 -10.730 2.281 1.00 91.88 147 ILE A N 1
ATOM 1175 C CA . ILE A 1 147 ? -2.912 -12.039 2.953 1.00 91.88 147 ILE A CA 1
ATOM 1176 C C . ILE A 1 147 ? -3.138 -13.173 1.942 1.00 91.88 147 ILE A C 1
ATOM 1178 O O . ILE A 1 147 ? -2.534 -14.244 2.059 1.00 91.88 147 ILE A O 1
ATOM 1182 N N . TYR A 1 148 ? -4.024 -12.988 0.960 1.00 94.00 148 TYR A N 1
ATOM 1183 C CA . TYR A 1 148 ? -4.294 -14.007 -0.056 1.00 94.00 148 TYR A CA 1
ATOM 1184 C C . TYR A 1 148 ? -3.151 -14.192 -1.051 1.00 94.00 148 TYR A C 1
ATOM 1186 O O . TYR A 1 148 ? -2.872 -15.340 -1.399 1.00 94.00 148 TYR A O 1
ATOM 1194 N N . ILE A 1 149 ? -2.462 -13.120 -1.439 1.00 91.81 149 ILE A N 1
ATOM 1195 C CA . ILE A 1 149 ? -1.264 -13.160 -2.287 1.00 91.81 149 ILE A CA 1
ATOM 1196 C C . ILE A 1 149 ? -0.168 -13.974 -1.599 1.00 91.81 149 ILE A C 1
ATOM 1198 O O . ILE A 1 149 ? 0.365 -14.908 -2.196 1.00 91.81 149 ILE A O 1
ATOM 1202 N N . HIS A 1 150 ? 0.094 -13.702 -0.319 1.00 88.31 150 HIS A N 1
ATOM 1203 C CA . HIS A 1 150 ? 1.059 -14.460 0.481 1.00 88.31 150 HIS A CA 1
ATOM 1204 C C . HIS A 1 150 ? 0.626 -15.914 0.724 1.00 88.31 150 HIS A C 1
ATOM 1206 O O . HIS A 1 150 ? 1.463 -16.804 0.846 1.00 88.31 150 HIS A O 1
ATOM 1212 N N . SER A 1 151 ? -0.683 -16.181 0.742 1.00 90.31 151 SER A N 1
ATOM 1213 C CA . SER A 1 151 ? -1.234 -17.541 0.833 1.00 90.31 151 SER A CA 1
ATOM 1214 C C . SER A 1 151 ? -1.258 -18.291 -0.512 1.00 90.31 151 SER A C 1
ATOM 1216 O O . SER A 1 151 ? -1.758 -19.414 -0.552 1.00 90.31 151 SER A O 1
ATOM 1218 N N . GLY A 1 152 ? -0.829 -17.673 -1.620 1.00 90.12 152 GLY A N 1
ATOM 1219 C CA . GLY A 1 152 ? -0.902 -18.244 -2.973 1.00 90.12 152 GLY A CA 1
ATOM 1220 C C . GLY A 1 152 ? -2.313 -18.323 -3.575 1.00 90.12 152 GLY A C 1
ATOM 1221 O O . GLY A 1 152 ? -2.503 -18.911 -4.635 1.00 90.12 152 GLY A O 1
ATOM 1222 N N . ARG A 1 153 ? -3.331 -17.735 -2.930 1.00 93.19 153 ARG A N 1
ATOM 1223 C CA . ARG A 1 153 ? -4.723 -17.731 -3.419 1.00 93.19 153 ARG A CA 1
ATOM 1224 C C . ARG A 1 153 ? -4.987 -16.525 -4.312 1.00 93.19 153 ARG A C 1
ATOM 1226 O O . ARG A 1 153 ? -5.714 -15.604 -3.935 1.00 93.19 153 ARG A O 1
ATOM 1233 N N . TYR A 1 154 ? -4.392 -16.546 -5.498 1.00 93.56 154 TYR A N 1
ATOM 1234 C CA . TYR A 1 154 ? -4.425 -15.422 -6.429 1.00 93.56 154 TYR A CA 1
ATOM 1235 C C . TYR A 1 154 ? -5.827 -15.080 -6.949 1.00 93.56 154 TYR A C 1
ATOM 1237 O O . TYR A 1 154 ? -6.125 -13.903 -7.118 1.00 93.56 154 TYR A O 1
ATOM 1245 N N . ASP A 1 155 ? -6.726 -16.048 -7.131 1.00 92.81 155 ASP A N 1
ATOM 1246 C CA . ASP A 1 155 ? -8.071 -15.757 -7.654 1.00 92.81 155 ASP A CA 1
ATOM 1247 C C . ASP A 1 155 ? -8.894 -14.891 -6.693 1.00 92.81 155 ASP A C 1
ATOM 1249 O O . ASP A 1 155 ? -9.411 -13.844 -7.083 1.00 92.81 155 ASP A O 1
ATOM 1253 N N . LEU A 1 156 ? -8.901 -15.250 -5.404 1.00 94.12 156 LEU A N 1
ATOM 1254 C CA . LEU A 1 156 ? -9.581 -14.468 -4.366 1.00 94.12 156 LEU A CA 1
ATOM 1255 C C . LEU A 1 156 ? -8.970 -13.072 -4.201 1.00 94.12 156 LEU A C 1
ATOM 1257 O O . LEU A 1 156 ? -9.695 -12.104 -3.974 1.00 94.12 156 LEU A O 1
ATOM 1261 N N . ALA A 1 157 ? -7.642 -12.955 -4.307 1.00 94.75 157 ALA A N 1
ATOM 1262 C CA . ALA A 1 157 ? -6.975 -11.656 -4.283 1.00 94.75 157 ALA A CA 1
ATOM 1263 C C . ALA A 1 157 ? -7.408 -10.797 -5.482 1.00 94.75 157 ALA A C 1
ATOM 1265 O O . ALA A 1 157 ? -7.780 -9.639 -5.307 1.00 94.75 157 ALA A O 1
ATOM 1266 N N . ARG A 1 158 ? -7.439 -11.374 -6.690 1.00 94.56 158 ARG A N 1
ATOM 1267 C CA . ARG A 1 158 ? -7.827 -10.678 -7.924 1.00 94.56 158 ARG A CA 1
ATOM 1268 C C . ARG A 1 158 ? -9.237 -10.099 -7.829 1.00 94.56 158 ARG A C 1
ATOM 1270 O O . ARG A 1 158 ? -9.448 -8.960 -8.242 1.00 94.56 158 ARG A O 1
ATOM 1277 N N . ASP A 1 159 ? -10.182 -10.851 -7.274 1.00 94.56 159 ASP A N 1
ATOM 1278 C CA . ASP A 1 159 ? -11.571 -10.408 -7.125 1.00 94.56 159 ASP A CA 1
ATOM 1279 C C . ASP A 1 159 ? -11.706 -9.230 -6.153 1.00 94.56 159 ASP A C 1
ATOM 1281 O O . ASP A 1 159 ? -12.412 -8.260 -6.445 1.00 94.56 159 ASP A O 1
ATOM 1285 N N . LEU A 1 160 ? -10.972 -9.258 -5.036 1.00 94.50 160 LEU A N 1
ATOM 1286 C CA . LEU A 1 160 ? -10.922 -8.140 -4.088 1.00 94.50 160 LEU A CA 1
ATOM 1287 C C . LEU A 1 160 ? -10.309 -6.885 -4.713 1.00 94.50 160 LEU A C 1
ATOM 1289 O O . LEU A 1 160 ? -10.859 -5.795 -4.567 1.00 94.50 160 LEU A O 1
ATOM 1293 N N . LEU A 1 161 ? -9.209 -7.031 -5.454 1.00 94.69 161 LEU A N 1
ATOM 1294 C CA . LEU A 1 161 ? -8.540 -5.909 -6.117 1.00 94.69 161 LEU A CA 1
ATOM 1295 C C . LEU A 1 161 ? -9.410 -5.303 -7.222 1.00 94.69 161 LEU A C 1
ATOM 1297 O O . LEU A 1 161 ? -9.529 -4.083 -7.313 1.00 94.69 161 LEU A O 1
ATOM 1301 N N . LYS A 1 162 ? -10.096 -6.130 -8.018 1.00 94.31 162 LYS A N 1
ATOM 1302 C CA . LYS A 1 162 ? -11.077 -5.653 -9.007 1.00 94.31 162 LYS A CA 1
ATOM 1303 C C . LYS A 1 162 ? -12.232 -4.906 -8.347 1.00 94.31 162 LYS A C 1
ATOM 1305 O O . LYS A 1 162 ? -12.678 -3.887 -8.873 1.00 94.31 162 LYS A O 1
ATOM 1310 N N . ARG A 1 163 ? -12.709 -5.381 -7.194 1.00 93.25 163 ARG A N 1
ATOM 1311 C CA . ARG A 1 163 ? -13.737 -4.682 -6.414 1.00 93.25 163 ARG A CA 1
ATOM 1312 C C . ARG A 1 163 ? -13.231 -3.335 -5.902 1.00 93.25 163 ARG A C 1
ATOM 1314 O O . ARG A 1 163 ? -13.949 -2.350 -6.040 1.00 93.25 163 ARG A O 1
ATOM 1321 N N . CYS A 1 164 ? -12.000 -3.275 -5.403 1.00 92.88 164 CYS A N 1
ATOM 1322 C CA . CYS A 1 164 ? -11.347 -2.028 -5.013 1.00 92.88 164 CYS A CA 1
ATOM 1323 C C . CYS A 1 164 ? -11.304 -1.030 -6.179 1.00 92.88 164 CYS A C 1
ATOM 1325 O O . CYS A 1 164 ? -11.807 0.084 -6.061 1.00 92.88 164 CYS A O 1
ATOM 1327 N N . LEU A 1 165 ? -10.823 -1.466 -7.346 1.00 93.44 165 LEU A N 1
ATOM 1328 C CA . LEU A 1 165 ? -10.713 -0.633 -8.549 1.00 93.44 165 LEU A CA 1
ATOM 1329 C C . LEU A 1 165 ? -12.063 -0.194 -9.134 1.00 93.44 165 LEU A C 1
ATOM 1331 O O . LEU A 1 165 ? -12.131 0.813 -9.839 1.00 93.44 165 LEU A O 1
ATOM 1335 N N . LYS A 1 166 ? -13.152 -0.914 -8.840 1.00 93.50 166 LYS A N 1
ATOM 1336 C CA . LYS A 1 166 ? -14.509 -0.500 -9.225 1.00 93.50 166 LYS A CA 1
ATOM 1337 C C . LYS A 1 166 ? -14.929 0.792 -8.519 1.00 93.50 166 LYS A C 1
ATOM 1339 O O . LYS A 1 166 ? -15.624 1.601 -9.129 1.00 93.50 166 LYS A O 1
ATOM 1344 N N . HIS A 1 167 ? -14.517 0.970 -7.264 1.00 90.62 167 HIS A N 1
ATOM 1345 C CA . HIS A 1 167 ? -14.848 2.144 -6.454 1.00 90.62 167 HIS A CA 1
ATOM 1346 C C . HIS A 1 167 ? -13.757 3.218 -6.529 1.00 90.62 167 HIS A C 1
ATOM 1348 O O . HIS A 1 167 ? -14.077 4.385 -6.740 1.00 90.62 167 HIS A O 1
ATOM 1354 N N . ASN A 1 168 ? -12.483 2.826 -6.450 1.00 90.38 168 ASN A N 1
ATOM 1355 C CA . ASN A 1 168 ? -11.339 3.720 -6.593 1.00 90.38 168 ASN A CA 1
ATOM 1356 C C . ASN A 1 168 ? -10.424 3.272 -7.743 1.00 90.38 168 ASN A C 1
ATOM 1358 O O . ASN A 1 168 ? -9.509 2.466 -7.572 1.00 90.38 168 ASN A O 1
ATOM 1362 N N . LYS A 1 169 ? -10.637 3.853 -8.929 1.00 90.94 169 LYS A N 1
ATOM 1363 C CA . LYS A 1 169 ? -9.808 3.591 -10.121 1.00 90.94 169 LYS A CA 1
ATOM 1364 C C . LYS A 1 169 ? -8.383 4.133 -10.016 1.00 90.94 169 LYS A C 1
ATOM 1366 O O . LYS A 1 169 ? -7.545 3.731 -10.819 1.00 90.94 169 LYS A O 1
ATOM 1371 N N . SER A 1 170 ? -8.133 5.038 -9.074 1.00 88.69 170 SER A N 1
ATOM 1372 C CA . SER A 1 170 ? -6.841 5.688 -8.845 1.00 88.69 170 SER A CA 1
ATOM 1373 C C . SER A 1 170 ? -6.023 4.992 -7.754 1.00 88.69 170 SER A C 1
ATOM 1375 O O . SER A 1 170 ? -4.967 5.490 -7.374 1.00 88.69 170 SER A O 1
ATOM 1377 N N . CYS A 1 171 ? -6.483 3.847 -7.238 1.00 89.62 171 CYS A N 1
ATOM 1378 C CA . CYS A 1 171 ? -5.746 3.081 -6.242 1.00 89.62 171 CYS A CA 1
ATOM 1379 C C . CYS A 1 171 ? -4.455 2.507 -6.850 1.00 89.62 171 CYS A C 1
ATOM 1381 O O . CYS A 1 171 ? -4.461 1.455 -7.494 1.00 89.62 171 CYS A O 1
ATOM 1383 N N . SER A 1 172 ? -3.332 3.194 -6.626 1.00 89.38 172 SER A N 1
ATOM 1384 C CA . SER A 1 172 ? -2.003 2.756 -7.077 1.00 89.38 172 SER A CA 1
ATOM 1385 C C . SER A 1 172 ? -1.652 1.361 -6.546 1.00 89.38 172 SER A C 1
ATOM 1387 O O . SER A 1 172 ? -1.182 0.499 -7.292 1.00 89.38 172 SER A O 1
ATOM 1389 N N . LYS A 1 173 ? -1.970 1.102 -5.272 1.00 88.81 173 LYS A N 1
ATOM 1390 C CA . LYS A 1 173 ? -1.629 -0.150 -4.594 1.00 88.81 173 LYS A CA 1
ATOM 1391 C C . LYS A 1 173 ? -2.338 -1.365 -5.184 1.00 88.81 173 LYS A C 1
ATOM 1393 O O . LYS A 1 173 ? -1.737 -2.430 -5.316 1.00 88.81 173 LYS A O 1
ATOM 1398 N N . ALA A 1 174 ? -3.594 -1.208 -5.601 1.00 93.06 174 ALA A N 1
ATOM 1399 C CA . ALA A 1 174 ? -4.328 -2.294 -6.235 1.00 93.06 174 ALA A CA 1
ATOM 1400 C C . ALA A 1 174 ? -3.670 -2.728 -7.555 1.00 93.06 174 ALA A C 1
ATOM 1402 O O . ALA A 1 174 ? -3.540 -3.926 -7.812 1.00 93.06 174 ALA A O 1
ATOM 1403 N N . TYR A 1 175 ? -3.199 -1.769 -8.358 1.00 93.69 175 TYR A N 1
ATOM 1404 C CA . TYR A 1 175 ? -2.439 -2.071 -9.571 1.00 93.69 175 TYR A CA 1
ATOM 1405 C C . TYR A 1 175 ? -1.064 -2.674 -9.270 1.00 93.69 175 TYR A C 1
ATOM 1407 O O . TYR A 1 175 ? -0.628 -3.557 -10.006 1.00 93.69 175 TYR A O 1
ATOM 1415 N N . GLU A 1 176 ? -0.396 -2.263 -8.186 1.00 91.44 176 GLU A N 1
ATOM 1416 C CA . GLU A 1 176 ? 0.861 -2.888 -7.757 1.00 91.44 176 GLU A CA 1
ATOM 1417 C C . GLU A 1 176 ? 0.666 -4.384 -7.460 1.00 91.44 176 GLU A C 1
ATOM 1419 O O . GLU A 1 176 ? 1.412 -5.219 -7.978 1.00 91.44 176 GLU A O 1
ATOM 1424 N N . TYR A 1 177 ? -0.362 -4.740 -6.685 1.00 93.12 177 TYR A N 1
ATOM 1425 C CA . TYR A 1 177 ? -0.667 -6.138 -6.377 1.00 93.12 177 TYR A CA 1
ATOM 1426 C C . TYR A 1 177 ? -1.047 -6.946 -7.622 1.00 93.12 177 TYR A C 1
ATOM 1428 O O . TYR A 1 177 ? -0.567 -8.068 -7.790 1.00 93.12 177 TYR A O 1
ATOM 1436 N N . LEU A 1 178 ? -1.853 -6.381 -8.528 1.00 93.69 178 LEU A N 1
ATOM 1437 C CA . LEU A 1 178 ? -2.169 -7.028 -9.806 1.00 93.69 178 LEU A CA 1
ATOM 1438 C C . LEU A 1 178 ? -0.907 -7.252 -10.649 1.00 93.69 178 LEU A C 1
ATOM 1440 O O . LEU A 1 178 ? -0.719 -8.347 -11.178 1.00 93.69 178 LEU A O 1
ATOM 1444 N N . GLY A 1 179 ? -0.023 -6.254 -10.734 1.00 92.69 179 GLY A N 1
ATOM 1445 C CA . GLY A 1 179 ? 1.259 -6.354 -11.432 1.00 92.69 179 GLY A CA 1
ATOM 1446 C C . GLY A 1 179 ? 2.147 -7.457 -10.859 1.00 92.69 179 GLY A C 1
ATOM 1447 O O . GLY A 1 179 ? 2.686 -8.264 -11.614 1.00 92.69 179 GLY A O 1
ATOM 1448 N N . TYR A 1 180 ? 2.228 -7.563 -9.530 1.00 91.69 180 TYR A N 1
ATOM 1449 C CA . TYR A 1 180 ? 2.977 -8.627 -8.862 1.00 91.69 180 TYR A CA 1
ATOM 1450 C C . TYR A 1 180 ? 2.434 -10.021 -9.178 1.00 91.69 180 TYR A C 1
ATOM 1452 O O . TYR A 1 180 ? 3.204 -10.932 -9.484 1.00 91.69 180 TYR A O 1
ATOM 1460 N N . MET A 1 181 ? 1.114 -10.196 -9.135 1.00 92.25 181 MET A N 1
ATOM 1461 C CA . MET A 1 181 ? 0.481 -11.476 -9.459 1.00 92.25 181 MET A CA 1
ATOM 1462 C C . MET A 1 181 ? 0.750 -11.873 -10.916 1.00 92.25 181 MET A C 1
ATOM 1464 O O . MET A 1 181 ? 1.120 -13.013 -11.179 1.00 92.25 181 MET A O 1
ATOM 1468 N N . MET A 1 182 ? 0.647 -10.929 -11.858 1.00 92.19 182 MET A N 1
ATOM 1469 C CA . MET A 1 182 ? 0.957 -11.188 -13.271 1.00 92.19 182 MET A CA 1
ATOM 1470 C C . MET A 1 182 ? 2.444 -11.493 -13.499 1.00 92.19 182 MET A C 1
ATOM 1472 O O . MET A 1 182 ? 2.777 -12.321 -14.348 1.00 92.19 182 MET A O 1
ATOM 1476 N N . GLU A 1 183 ? 3.345 -10.867 -12.735 1.00 90.19 183 GLU A N 1
ATOM 1477 C CA . GLU A 1 183 ? 4.777 -11.181 -12.773 1.00 90.19 183 GLU A CA 1
ATOM 1478 C C . GLU A 1 183 ? 5.049 -12.614 -12.296 1.00 90.19 183 GLU A C 1
ATOM 1480 O O . GLU A 1 183 ? 5.864 -13.314 -12.901 1.00 90.19 183 GLU A O 1
ATOM 1485 N N . LYS A 1 184 ? 4.346 -13.075 -11.252 1.00 89.56 184 LYS A N 1
ATOM 1486 C CA . LYS A 1 184 ? 4.416 -14.469 -10.784 1.00 89.56 184 LYS A CA 1
ATOM 1487 C C . LYS A 1 184 ? 3.865 -15.463 -11.804 1.00 89.56 184 LYS A C 1
ATOM 1489 O O . LYS A 1 184 ? 4.445 -16.534 -11.949 1.00 89.56 184 LYS A O 1
ATOM 1494 N N . ASP A 1 185 ? 2.837 -15.076 -12.553 1.00 90.25 185 ASP A N 1
ATOM 1495 C CA . ASP A 1 185 ? 2.272 -15.867 -13.654 1.00 90.25 185 ASP A CA 1
ATOM 1496 C C . ASP A 1 185 ? 3.144 -15.844 -14.933 1.00 90.25 185 ASP A C 1
ATOM 1498 O O . ASP A 1 185 ? 2.814 -16.498 -15.922 1.00 90.25 185 ASP A O 1
ATOM 1502 N N . GLY A 1 186 ? 4.244 -15.077 -14.961 1.00 89.81 186 GLY A N 1
ATOM 1503 C CA . GLY A 1 186 ? 5.130 -14.939 -16.127 1.00 89.81 186 GLY A CA 1
ATOM 1504 C C . GLY A 1 186 ? 4.580 -14.047 -17.249 1.00 89.81 186 GLY A C 1
ATOM 1505 O O . GLY A 1 186 ? 5.187 -13.935 -18.317 1.00 89.81 186 GLY A O 1
ATOM 1506 N N . LYS A 1 187 ? 3.450 -13.370 -17.026 1.00 92.19 187 LYS A N 1
ATOM 1507 C CA . LYS A 1 187 ? 2.809 -12.465 -17.992 1.00 92.19 187 LYS A CA 1
ATOM 1508 C C . LYS A 1 187 ? 3.394 -11.058 -17.888 1.00 92.19 187 LYS A C 1
ATOM 1510 O O . LYS A 1 187 ? 2.737 -10.119 -17.446 1.00 92.19 187 LYS A O 1
ATOM 1515 N N . PHE A 1 188 ? 4.646 -10.896 -18.316 1.00 90.44 188 PHE A N 1
ATOM 1516 C CA . PHE A 1 188 ? 5.396 -9.642 -18.135 1.00 90.44 188 PHE A CA 1
ATOM 1517 C C . PHE A 1 188 ? 4.795 -8.431 -18.867 1.00 90.44 188 PHE A C 1
ATOM 1519 O O . PHE A 1 188 ? 4.924 -7.308 -18.388 1.00 90.44 188 PHE A O 1
ATOM 1526 N N . ASN A 1 189 ? 4.105 -8.644 -19.993 1.00 89.19 189 ASN A N 1
ATOM 1527 C CA . ASN A 1 189 ? 3.404 -7.569 -20.705 1.00 89.19 189 ASN A CA 1
ATOM 1528 C C . ASN A 1 189 ? 2.254 -6.989 -19.871 1.00 89.19 189 ASN A C 1
ATOM 1530 O O . ASN A 1 189 ? 2.185 -5.775 -19.678 1.00 89.19 189 ASN A O 1
ATOM 1534 N N . ASP A 1 190 ? 1.393 -7.856 -19.339 1.00 90.75 190 ASP A N 1
ATOM 1535 C CA . ASP A 1 190 ? 0.256 -7.451 -18.508 1.00 90.75 190 ASP A CA 1
ATOM 1536 C C . ASP A 1 190 ? 0.742 -6.886 -17.166 1.00 90.75 190 ASP A C 1
ATOM 1538 O O . ASP A 1 190 ? 0.201 -5.898 -16.663 1.00 90.75 190 ASP A O 1
ATOM 1542 N N . ALA A 1 191 ? 1.808 -7.464 -16.602 1.00 92.50 191 ALA A N 1
ATOM 1543 C CA . ALA A 1 191 ? 2.458 -6.945 -15.403 1.00 92.50 191 ALA A CA 1
ATOM 1544 C C . ALA A 1 191 ? 2.967 -5.512 -15.615 1.00 92.50 191 ALA A C 1
ATOM 1546 O O . ALA A 1 191 ? 2.695 -4.640 -14.791 1.00 92.50 191 ALA A O 1
ATOM 1547 N N . ALA A 1 192 ? 3.644 -5.240 -16.737 1.00 90.88 192 ALA A N 1
ATOM 1548 C CA . ALA A 1 192 ? 4.137 -3.905 -17.068 1.00 90.88 192 ALA A CA 1
ATOM 1549 C C . ALA A 1 192 ? 2.998 -2.881 -17.194 1.00 90.88 192 ALA A C 1
ATOM 1551 O O . ALA A 1 192 ? 3.114 -1.788 -16.650 1.00 90.88 192 ALA A O 1
ATOM 1552 N N . GLN A 1 193 ? 1.875 -3.239 -17.826 1.00 91.25 193 GLN A N 1
ATOM 1553 C CA . GLN A 1 193 ? 0.709 -2.347 -17.916 1.00 91.25 193 GLN A CA 1
ATOM 1554 C C . GLN A 1 193 ? 0.145 -1.992 -16.533 1.00 91.25 193 GLN A C 1
ATOM 1556 O O . GLN A 1 193 ? -0.134 -0.829 -16.250 1.00 91.25 193 GLN A O 1
ATOM 1561 N N . ASN A 1 194 ? 0.011 -2.978 -15.642 1.00 92.00 194 ASN A N 1
ATOM 1562 C CA . ASN A 1 194 ? -0.473 -2.732 -14.283 1.00 92.00 194 ASN A CA 1
ATOM 1563 C C . ASN A 1 194 ? 0.517 -1.873 -13.483 1.00 92.00 194 ASN A C 1
ATOM 1565 O O . ASN A 1 194 ? 0.120 -0.891 -12.861 1.00 92.00 194 ASN A O 1
ATOM 1569 N N . TYR A 1 195 ? 1.815 -2.167 -13.550 1.00 91.25 195 TYR A N 1
ATOM 1570 C CA . TYR A 1 195 ? 2.825 -1.344 -12.886 1.00 91.25 195 TYR A CA 1
ATOM 1571 C C . TYR A 1 195 ? 2.918 0.076 -13.466 1.00 91.25 195 TYR A C 1
ATOM 1573 O O . TYR A 1 195 ? 3.231 1.004 -12.726 1.00 91.25 195 TYR A O 1
ATOM 1581 N N . GLU A 1 196 ? 2.613 0.287 -14.748 1.00 89.62 196 GLU A N 1
ATOM 1582 C CA . GLU A 1 196 ? 2.528 1.621 -15.354 1.00 89.62 196 GLU A CA 1
ATOM 1583 C C . GLU A 1 196 ? 1.353 2.424 -14.790 1.00 89.62 196 GLU A C 1
ATOM 1585 O O . GLU A 1 196 ? 1.514 3.596 -14.442 1.00 89.62 196 GLU A O 1
ATOM 1590 N N . LEU A 1 197 ? 0.191 1.789 -14.619 1.00 90.94 197 LEU A N 1
ATOM 1591 C CA . LEU A 1 197 ? -0.950 2.407 -13.943 1.00 90.94 197 LEU A CA 1
ATOM 1592 C C . LEU A 1 197 ? -0.614 2.726 -12.481 1.00 90.94 197 LEU A C 1
ATOM 1594 O O . LEU A 1 197 ? -0.874 3.843 -12.032 1.00 90.94 197 LEU A O 1
ATOM 1598 N N . ALA A 1 198 ? 0.042 1.810 -11.764 1.00 89.62 198 ALA A N 1
ATOM 1599 C CA . ALA A 1 198 ? 0.532 2.061 -10.406 1.00 89.62 198 ALA A CA 1
ATOM 1600 C C . ALA A 1 198 ? 1.518 3.245 -10.366 1.00 89.62 198 ALA A C 1
ATOM 1602 O O . ALA A 1 198 ? 1.403 4.137 -9.529 1.00 89.62 198 ALA A O 1
ATOM 1603 N N . TRP A 1 199 ? 2.455 3.318 -11.315 1.00 87.31 199 TRP A N 1
ATOM 1604 C CA . TRP A 1 199 ? 3.427 4.408 -11.422 1.00 87.31 199 TRP A CA 1
ATOM 1605 C C . TRP A 1 199 ? 2.757 5.760 -11.681 1.00 87.31 199 TRP A C 1
ATOM 1607 O O . TRP A 1 199 ? 3.095 6.762 -11.045 1.00 87.31 199 TRP A O 1
ATOM 1617 N N . LYS A 1 200 ? 1.767 5.781 -12.579 1.00 87.25 200 LYS A N 1
ATOM 1618 C CA . LYS A 1 200 ? 0.989 6.971 -12.926 1.00 87.25 200 LYS A CA 1
ATOM 1619 C C . LYS A 1 200 ? 0.164 7.474 -11.742 1.00 87.25 200 LYS A C 1
ATOM 1621 O O . LYS A 1 200 ? 0.242 8.654 -11.413 1.00 87.25 200 LYS A O 1
ATOM 1626 N N . TYR A 1 201 ? -0.608 6.597 -11.101 1.00 86.62 201 TYR A N 1
ATOM 1627 C CA . TYR A 1 201 ? -1.483 6.978 -9.989 1.00 86.62 201 TYR A CA 1
ATOM 1628 C C . TYR A 1 201 ? -0.730 7.185 -8.670 1.00 86.62 201 TYR A C 1
ATOM 1630 O O . TYR A 1 201 ? -1.173 7.960 -7.832 1.00 86.62 201 TYR A O 1
ATOM 1638 N N . GLY A 1 202 ? 0.445 6.573 -8.508 1.00 79.69 202 GLY A N 1
ATOM 1639 C CA . GLY A 1 202 ? 1.372 6.832 -7.404 1.00 79.69 202 GLY A CA 1
ATOM 1640 C C . GLY A 1 202 ? 2.210 8.102 -7.572 1.00 79.69 202 GLY A C 1
ATOM 1641 O O . GLY A 1 202 ? 3.164 8.291 -6.824 1.00 79.69 202 GLY A O 1
ATOM 1642 N N . ILE A 1 203 ? 1.915 8.949 -8.568 1.00 79.94 203 ILE A N 1
ATOM 1643 C CA . ILE A 1 203 ? 2.613 10.222 -8.839 1.00 79.94 203 ILE A CA 1
ATOM 1644 C C . ILE A 1 203 ? 4.135 10.013 -8.981 1.00 79.94 203 ILE A C 1
ATOM 1646 O O . ILE A 1 203 ? 4.945 10.888 -8.685 1.00 79.94 203 ILE A O 1
ATOM 1650 N N . GLN A 1 204 ? 4.553 8.829 -9.444 1.00 78.06 204 GLN A N 1
ATOM 1651 C CA . GLN A 1 204 ? 5.960 8.506 -9.703 1.00 78.06 204 GLN A CA 1
ATOM 1652 C C . GLN A 1 204 ? 6.879 8.703 -8.481 1.00 78.06 204 GLN A C 1
ATOM 1654 O O . GLN A 1 204 ? 8.076 8.970 -8.615 1.00 78.06 204 GLN A O 1
ATOM 1659 N N . THR A 1 205 ? 6.320 8.608 -7.273 1.00 71.62 205 THR A N 1
ATOM 1660 C CA . THR A 1 205 ? 7.044 8.885 -6.027 1.00 71.62 205 THR A CA 1
ATOM 1661 C C . THR A 1 205 ? 7.848 7.685 -5.550 1.00 71.62 205 THR A C 1
ATOM 1663 O O . THR A 1 205 ? 8.912 7.877 -4.967 1.00 71.62 205 THR A O 1
ATOM 1666 N N . SER A 1 206 ? 7.369 6.464 -5.818 1.00 73.81 206 SER A N 1
ATOM 1667 C CA . SER A 1 206 ? 7.875 5.220 -5.225 1.00 73.81 206 SER A CA 1
ATOM 1668 C C . SER A 1 206 ? 8.917 4.509 -6.103 1.00 73.81 206 SER A C 1
ATOM 1670 O O . SER A 1 206 ? 8.550 3.787 -7.035 1.00 73.81 206 SER A O 1
ATOM 1672 N N . PRO A 1 207 ? 10.231 4.622 -5.823 1.00 76.00 207 PRO A N 1
ATOM 1673 C CA . PRO A 1 207 ? 11.267 4.073 -6.701 1.00 76.00 207 PRO A CA 1
ATOM 1674 C C . PRO A 1 207 ? 11.181 2.551 -6.890 1.00 76.00 207 PRO A C 1
ATOM 1676 O O . PRO A 1 207 ? 11.658 2.040 -7.903 1.00 76.00 207 PRO A O 1
ATOM 1679 N N . SER A 1 208 ? 10.568 1.829 -5.944 1.00 79.00 208 SER A N 1
ATOM 1680 C CA . SER A 1 208 ? 10.348 0.383 -6.036 1.00 79.00 208 SER A CA 1
ATOM 1681 C C . SER A 1 208 ? 9.419 0.023 -7.199 1.00 79.00 208 SER A C 1
ATOM 1683 O O . SER A 1 208 ? 9.750 -0.871 -7.978 1.00 79.00 208 SER A O 1
ATOM 1685 N N . ILE A 1 209 ? 8.313 0.753 -7.379 1.00 83.31 209 ILE A N 1
ATOM 1686 C CA . ILE A 1 209 ? 7.379 0.557 -8.498 1.00 83.31 209 ILE A CA 1
ATOM 1687 C C . ILE A 1 209 ? 8.080 0.871 -9.822 1.00 83.31 209 ILE A C 1
ATOM 1689 O O . ILE A 1 209 ? 7.999 0.080 -10.758 1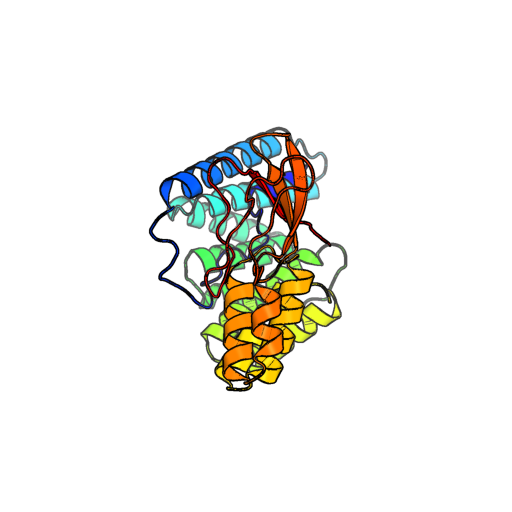.00 83.31 209 ILE A O 1
ATOM 1693 N N . GLY A 1 210 ? 8.839 1.971 -9.885 1.00 81.88 210 GLY A N 1
ATOM 1694 C CA . GLY A 1 210 ? 9.613 2.334 -11.076 1.00 81.88 210 GLY A CA 1
ATOM 1695 C C . GLY A 1 210 ? 10.644 1.266 -11.465 1.00 81.88 210 GLY A C 1
ATOM 1696 O O . GLY A 1 210 ? 10.788 0.941 -12.644 1.00 81.88 210 GLY A O 1
ATOM 1697 N N . TYR A 1 211 ? 11.320 0.662 -10.480 1.00 82.38 211 TYR A N 1
ATOM 1698 C CA . TYR A 1 211 ? 12.248 -0.447 -10.712 1.00 82.38 211 TYR A CA 1
ATOM 1699 C C . TYR A 1 211 ? 11.533 -1.710 -11.211 1.00 82.38 211 TYR A C 1
ATOM 1701 O O . TYR A 1 211 ? 11.946 -2.278 -12.224 1.00 82.38 211 TYR A O 1
ATOM 1709 N N . LYS A 1 212 ? 10.444 -2.127 -10.548 1.00 85.94 212 LYS A N 1
ATOM 1710 C CA . LYS A 1 212 ? 9.628 -3.282 -10.967 1.00 85.94 212 LYS A CA 1
ATOM 1711 C C . LYS A 1 212 ? 9.105 -3.095 -12.390 1.00 85.94 212 LYS A C 1
ATOM 1713 O O . LYS A 1 212 ? 9.187 -4.016 -13.200 1.00 85.94 212 LYS A O 1
ATOM 1718 N N . LEU A 1 213 ? 8.627 -1.900 -12.720 1.00 86.88 213 LEU A N 1
ATOM 1719 C CA . LEU A 1 213 ? 8.134 -1.558 -14.049 1.00 86.88 213 LEU A CA 1
ATOM 1720 C C . LEU A 1 213 ? 9.236 -1.659 -15.111 1.00 86.88 213 LEU A C 1
ATOM 1722 O O . LEU A 1 213 ? 9.050 -2.330 -16.125 1.00 86.88 213 LEU A O 1
ATOM 1726 N N . ALA A 1 214 ? 10.406 -1.063 -14.862 1.00 84.50 214 ALA A N 1
ATOM 1727 C CA . ALA A 1 214 ? 11.545 -1.146 -15.775 1.00 84.50 214 ALA A CA 1
ATOM 1728 C C . ALA A 1 214 ? 12.006 -2.598 -15.992 1.00 84.50 214 ALA A C 1
ATOM 1730 O O . ALA A 1 214 ? 12.246 -3.009 -17.128 1.00 84.50 214 ALA A O 1
ATOM 1731 N N . LEU A 1 215 ? 12.072 -3.400 -14.923 1.00 85.38 215 LEU A N 1
ATOM 1732 C CA . LEU A 1 215 ? 12.430 -4.816 -15.005 1.00 85.38 215 LEU A CA 1
ATOM 1733 C C . LEU A 1 215 ? 11.416 -5.614 -15.837 1.00 85.38 215 LEU A C 1
ATOM 1735 O O . LEU A 1 215 ? 11.811 -6.422 -16.678 1.00 85.38 215 LEU A O 1
ATOM 1739 N N . ASN A 1 216 ? 10.119 -5.378 -15.633 1.00 86.75 216 ASN A N 1
ATOM 1740 C CA . ASN A 1 216 ? 9.070 -6.044 -16.402 1.00 86.75 216 ASN A CA 1
ATOM 1741 C C . ASN A 1 216 ? 9.110 -5.640 -17.884 1.00 86.75 216 ASN A C 1
ATOM 1743 O O . ASN A 1 216 ? 8.964 -6.509 -18.740 1.00 86.75 216 ASN A O 1
ATOM 1747 N N . TYR A 1 217 ? 9.425 -4.382 -18.212 1.00 86.62 217 TYR A N 1
ATOM 1748 C CA . TYR A 1 217 ? 9.637 -3.964 -19.602 1.00 86.62 217 TYR A CA 1
ATOM 1749 C C . TYR A 1 217 ? 10.828 -4.657 -20.276 1.00 86.62 217 TYR A C 1
ATOM 1751 O O . TYR A 1 217 ? 10.726 -5.049 -21.443 1.00 86.62 217 TYR A O 1
ATOM 1759 N N . LEU A 1 218 ? 11.926 -4.877 -19.544 1.00 84.38 218 LEU A N 1
ATOM 1760 C CA . LEU A 1 218 ? 13.071 -5.645 -20.043 1.00 84.38 218 LEU A CA 1
ATOM 1761 C C . LEU A 1 218 ? 12.698 -7.109 -20.308 1.00 84.38 218 LEU A C 1
ATOM 1763 O O . LEU A 1 218 ? 12.999 -7.631 -21.381 1.00 84.38 218 LEU A O 1
ATOM 1767 N N . LYS A 1 219 ? 11.995 -7.758 -19.370 1.00 85.00 219 LYS A N 1
ATOM 1768 C CA . LYS A 1 219 ? 11.514 -9.143 -19.533 1.00 85.00 219 LYS A CA 1
ATOM 1769 C C . LYS A 1 219 ? 10.506 -9.276 -20.684 1.00 85.00 219 LYS A C 1
ATOM 1771 O O . LYS A 1 219 ? 10.491 -10.288 -21.376 1.00 85.00 219 LYS A O 1
ATOM 1776 N N . ALA A 1 220 ? 9.711 -8.235 -20.924 1.00 83.88 220 ALA A N 1
ATOM 1777 C CA . ALA A 1 220 ? 8.757 -8.133 -22.024 1.00 83.88 220 ALA A CA 1
ATOM 1778 C C . ALA A 1 220 ? 9.389 -7.787 -23.391 1.00 83.88 220 ALA A C 1
ATOM 1780 O O . ALA A 1 220 ? 8.659 -7.657 -24.372 1.00 83.88 220 ALA A O 1
ATOM 1781 N N . LYS A 1 221 ? 10.722 -7.621 -23.479 1.00 78.81 221 LYS A N 1
ATOM 1782 C CA . LYS A 1 221 ? 11.458 -7.196 -24.692 1.00 78.81 221 LYS A CA 1
ATOM 1783 C C . LYS A 1 221 ? 11.010 -5.841 -25.266 1.00 78.81 221 LYS A C 1
ATOM 1785 O O . LYS A 1 221 ? 11.241 -5.546 -26.435 1.00 78.81 221 LYS A O 1
ATOM 1790 N N . ARG A 1 222 ? 10.390 -4.985 -24.448 1.00 72.38 222 ARG A N 1
ATOM 1791 C CA . ARG A 1 222 ? 9.992 -3.616 -24.818 1.00 72.38 222 ARG A CA 1
ATOM 1792 C C . ARG A 1 222 ? 11.051 -2.637 -24.318 1.00 72.38 222 ARG A C 1
ATOM 1794 O O . ARG A 1 222 ? 10.857 -1.941 -23.322 1.00 72.38 222 ARG A O 1
ATOM 1801 N N . HIS A 1 223 ? 12.198 -2.635 -24.991 1.00 62.56 223 HIS A N 1
ATOM 1802 C CA . HIS A 1 223 ? 13.379 -1.879 -24.566 1.00 62.56 223 HIS A CA 1
ATOM 1803 C C . HIS A 1 223 ? 13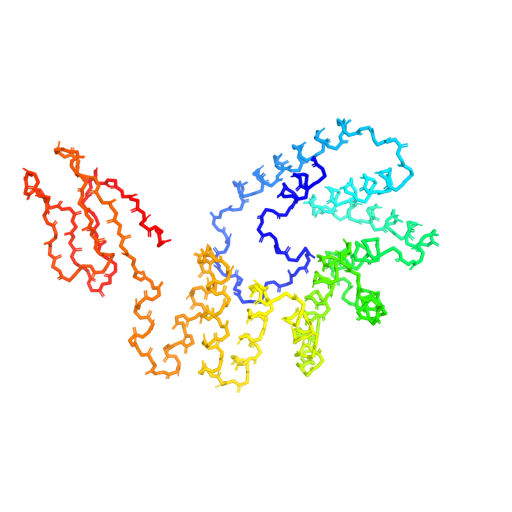.158 -0.358 -24.594 1.00 62.56 223 HIS A C 1
ATOM 1805 O O . HIS A 1 223 ? 13.609 0.333 -23.681 1.00 62.56 223 HIS A O 1
ATOM 1811 N N . ASP A 1 224 ? 12.383 0.143 -25.557 1.00 60.09 224 ASP A N 1
ATOM 1812 C CA . ASP A 1 224 ? 12.124 1.579 -25.730 1.00 60.09 224 ASP A CA 1
ATOM 1813 C C . ASP A 1 224 ? 11.404 2.181 -24.511 1.00 60.09 224 ASP A C 1
ATOM 1815 O O . ASP A 1 224 ? 11.812 3.205 -23.959 1.00 60.09 224 ASP A O 1
ATOM 1819 N N . ASN A 1 225 ? 10.382 1.485 -24.004 1.00 64.06 225 ASN A N 1
ATOM 1820 C CA . ASN A 1 225 ? 9.601 1.937 -22.850 1.00 64.06 225 ASN A CA 1
ATOM 1821 C C . ASN A 1 225 ? 10.395 1.872 -21.536 1.00 64.06 225 ASN A C 1
ATOM 1823 O O . ASN A 1 225 ? 10.196 2.711 -20.656 1.00 64.06 225 ASN A O 1
ATOM 1827 N N . ALA A 1 226 ? 11.318 0.911 -21.400 1.00 59.25 226 ALA A N 1
ATOM 1828 C CA . ALA A 1 226 ? 12.163 0.779 -20.212 1.00 59.25 226 ALA A CA 1
ATOM 1829 C C . ALA A 1 226 ? 13.088 1.994 -20.018 1.00 59.25 226 ALA A C 1
ATOM 1831 O O . ALA A 1 226 ? 13.323 2.428 -18.887 1.00 59.25 226 ALA A O 1
ATOM 1832 N N . ILE A 1 227 ? 13.596 2.558 -21.119 1.00 57.59 227 ILE A N 1
ATOM 1833 C CA . ILE A 1 227 ? 14.507 3.711 -21.108 1.00 57.59 227 ILE A CA 1
ATOM 1834 C C . ILE A 1 227 ? 13.767 4.975 -20.649 1.00 57.59 227 ILE A C 1
ATOM 1836 O O . ILE A 1 227 ? 14.294 5.747 -19.841 1.00 57.59 227 ILE A O 1
ATOM 1840 N N . HIS A 1 228 ? 12.525 5.164 -21.100 1.00 61.31 228 HIS A N 1
ATOM 1841 C CA . HIS A 1 228 ? 11.764 6.381 -20.826 1.00 61.31 228 HIS A CA 1
ATOM 1842 C C . HIS A 1 228 ? 11.404 6.579 -19.346 1.00 61.31 228 HIS A C 1
ATOM 1844 O O . HIS A 1 228 ? 11.448 7.709 -18.866 1.00 61.31 228 HIS A O 1
ATOM 1850 N N . LEU A 1 229 ? 11.148 5.512 -18.588 1.00 58.75 229 LEU A N 1
ATOM 1851 C CA . LEU A 1 229 ? 10.695 5.589 -17.185 1.00 58.75 229 LEU A CA 1
ATOM 1852 C C . LEU A 1 229 ? 11.714 6.156 -16.202 1.00 58.75 229 LEU A C 1
ATOM 1854 O O . LEU A 1 229 ? 11.348 6.742 -15.186 1.00 58.75 229 LEU A O 1
ATOM 1858 N N . ASN A 1 230 ? 13.001 5.965 -16.485 1.00 61.81 230 ASN A N 1
ATOM 1859 C CA . ASN A 1 230 ? 14.084 6.521 -15.676 1.00 61.81 230 ASN A CA 1
ATOM 1860 C C . ASN A 1 230 ? 14.570 7.876 -16.198 1.00 61.81 230 ASN A C 1
ATOM 1862 O O . ASN A 1 230 ? 15.414 8.521 -15.558 1.00 61.81 230 ASN A O 1
ATOM 1866 N N . SER A 1 231 ? 14.059 8.291 -17.356 1.00 69.69 231 SER A N 1
ATOM 1867 C CA . SER A 1 231 ? 14.428 9.518 -18.033 1.00 69.69 231 SER A CA 1
ATOM 1868 C C . SER A 1 231 ? 13.477 10.654 -17.656 1.00 69.69 231 SER A C 1
ATOM 1870 O O . SER A 1 231 ? 12.280 10.456 -17.498 1.00 69.69 231 SER A O 1
ATOM 1872 N N . TYR A 1 232 ? 14.014 11.850 -17.441 1.00 75.88 232 TYR A N 1
ATOM 1873 C CA . TYR A 1 232 ? 13.234 13.023 -17.060 1.00 75.88 232 TYR A CA 1
ATOM 1874 C C . TYR A 1 232 ? 13.951 14.281 -17.529 1.00 75.88 232 TYR A C 1
ATOM 1876 O O . TYR A 1 232 ? 15.180 14.302 -17.652 1.00 75.88 232 TYR A O 1
ATOM 1884 N N . PHE A 1 233 ? 13.192 15.348 -17.752 1.00 82.19 233 PHE A N 1
ATOM 1885 C CA . PHE A 1 233 ? 13.763 16.674 -17.934 1.00 82.19 233 PHE A CA 1
ATOM 1886 C C . PHE A 1 233 ? 14.065 17.299 -16.571 1.00 82.19 233 PHE A C 1
ATOM 1888 O O . PHE A 1 233 ? 13.320 17.148 -15.599 1.00 82.19 233 PHE A O 1
ATOM 1895 N N . MET A 1 234 ? 15.193 17.986 -16.481 1.00 88.06 234 MET A N 1
ATOM 1896 C CA . MET A 1 234 ? 15.631 18.681 -15.281 1.00 88.06 234 MET A CA 1
ATOM 1897 C C . MET A 1 234 ? 16.111 20.077 -15.633 1.00 88.06 234 MET A C 1
ATOM 1899 O O . MET A 1 234 ? 16.763 20.287 -16.648 1.00 88.06 234 MET A O 1
ATOM 1903 N N . ASP A 1 235 ? 15.806 21.027 -14.770 1.00 90.69 235 ASP A N 1
ATOM 1904 C CA . ASP A 1 235 ? 16.330 22.376 -14.849 1.00 90.69 235 ASP A CA 1
ATOM 1905 C C . ASP A 1 235 ? 17.645 22.420 -14.076 1.00 90.69 235 ASP A C 1
ATOM 1907 O O . ASP A 1 235 ? 17.669 22.176 -12.867 1.00 90.69 235 ASP A O 1
ATOM 1911 N N . VAL A 1 236 ? 18.742 22.690 -14.780 1.00 89.62 236 VAL A N 1
ATOM 1912 C CA . VAL A 1 236 ? 20.094 22.759 -14.221 1.00 89.62 236 VAL A CA 1
ATOM 1913 C C . VAL A 1 236 ? 20.503 24.221 -14.106 1.00 89.62 236 VAL A C 1
ATOM 1915 O O . VAL A 1 236 ? 20.504 24.962 -15.092 1.00 89.62 236 VAL A O 1
ATOM 1918 N N . LYS A 1 237 ? 20.850 24.642 -12.891 1.00 92.19 237 LYS A N 1
ATOM 1919 C CA . LYS A 1 237 ? 21.386 25.966 -12.584 1.00 92.19 237 LYS A CA 1
ATOM 1920 C C . LYS A 1 237 ? 22.900 25.945 -12.762 1.00 92.19 237 LYS A C 1
ATOM 1922 O O . LYS A 1 237 ? 23.590 25.155 -12.117 1.00 92.19 237 LYS A O 1
ATOM 1927 N N . CYS A 1 238 ? 23.408 26.828 -13.616 1.00 91.50 238 CYS A N 1
ATOM 1928 C CA . CYS A 1 238 ? 24.844 26.987 -13.823 1.00 91.50 238 CYS A CA 1
ATOM 1929 C C . CYS A 1 238 ? 25.536 27.561 -12.566 1.00 91.50 238 CYS A C 1
ATOM 1931 O O . CYS A 1 238 ? 25.013 28.524 -12.002 1.00 91.50 238 CYS A O 1
ATOM 1933 N N . PRO A 1 239 ? 26.713 27.049 -12.153 1.00 89.38 239 PRO A N 1
ATOM 1934 C CA . PRO A 1 239 ? 27.479 27.608 -11.035 1.00 89.38 239 PRO A CA 1
ATOM 1935 C C . PRO A 1 239 ? 28.083 28.985 -11.338 1.00 89.38 239 PRO A C 1
ATOM 1937 O O . PRO A 1 239 ? 28.305 29.759 -10.418 1.00 89.38 239 PRO A O 1
ATOM 1940 N N . GLY A 1 240 ? 28.348 29.294 -12.613 1.00 87.56 240 GLY A N 1
ATOM 1941 C CA . GLY A 1 240 ? 28.956 30.561 -13.024 1.00 87.56 240 GLY A CA 1
ATOM 1942 C C . GLY A 1 240 ? 27.929 31.681 -13.180 1.00 87.56 240 GLY A C 1
ATOM 1943 O O . GLY A 1 240 ? 27.854 32.594 -12.368 1.00 87.56 240 GLY A O 1
ATOM 1944 N N . CYS A 1 241 ? 27.112 31.611 -14.235 1.00 89.94 241 CYS A N 1
ATOM 1945 C CA . CYS A 1 241 ? 26.171 32.687 -14.575 1.00 89.94 241 CYS A CA 1
ATOM 1946 C C . CYS A 1 241 ? 24.777 32.548 -13.935 1.00 89.94 241 CYS A C 1
ATOM 1948 O O . CYS A 1 241 ? 23.881 33.322 -14.262 1.00 89.94 241 CYS A O 1
ATOM 1950 N N . TYR A 1 242 ? 24.552 31.533 -13.088 1.00 88.06 242 TYR A N 1
ATOM 1951 C CA . TYR A 1 242 ? 23.272 31.229 -12.424 1.00 88.06 242 TYR A CA 1
ATOM 1952 C C . TYR A 1 242 ? 22.048 31.038 -13.336 1.00 88.06 242 TYR A C 1
ATOM 1954 O O . TYR A 1 242 ? 20.940 30.823 -12.838 1.00 88.06 242 TYR A O 1
ATOM 1962 N N . LYS A 1 243 ? 22.238 31.045 -14.660 1.00 90.19 243 LYS A N 1
ATOM 1963 C CA . LYS A 1 243 ? 21.187 30.822 -15.649 1.00 90.19 243 LYS A CA 1
ATOM 1964 C C . LYS A 1 243 ? 20.724 29.369 -15.604 1.00 90.19 243 LYS A C 1
ATOM 1966 O O . LYS A 1 243 ? 21.528 28.444 -15.453 1.00 90.19 243 LYS A O 1
ATOM 1971 N N . ILE A 1 244 ? 19.416 29.183 -15.736 1.00 90.06 244 ILE A N 1
ATOM 1972 C CA . ILE A 1 244 ? 18.774 27.872 -15.714 1.00 90.06 244 ILE A CA 1
ATOM 1973 C C . ILE A 1 244 ? 18.659 27.365 -17.150 1.00 90.06 244 ILE A C 1
ATOM 1975 O O . ILE A 1 244 ? 18.185 28.083 -18.027 1.00 90.06 244 ILE A O 1
ATOM 1979 N N . THR A 1 245 ? 19.111 26.138 -17.391 1.00 88.44 245 THR A N 1
ATOM 1980 C CA . THR A 1 245 ? 18.987 25.450 -18.684 1.00 88.44 245 THR A CA 1
ATOM 1981 C C . THR A 1 245 ? 18.248 24.135 -18.468 1.00 88.44 245 THR A C 1
ATOM 1983 O O . THR A 1 245 ? 18.577 23.392 -17.543 1.00 88.44 245 THR A O 1
ATOM 1986 N N . THR A 1 246 ? 17.243 23.840 -19.293 1.00 89.00 246 THR A N 1
ATOM 1987 C CA . THR A 1 246 ? 16.551 22.547 -19.236 1.00 89.00 246 THR A CA 1
ATOM 1988 C C . THR A 1 246 ? 17.395 21.489 -19.948 1.00 89.00 246 THR A C 1
ATOM 1990 O O . THR A 1 246 ? 17.785 21.657 -21.100 1.00 89.00 246 THR A O 1
ATOM 1993 N N . VAL A 1 247 ? 17.682 20.399 -19.246 1.00 87.19 247 VAL A N 1
ATOM 1994 C CA . VAL A 1 247 ? 18.564 19.306 -19.660 1.00 87.19 247 VAL A CA 1
ATOM 1995 C C . VAL A 1 247 ? 17.816 17.983 -19.536 1.00 87.19 247 VAL A C 1
ATOM 1997 O O . VAL A 1 247 ? 17.079 17.760 -18.576 1.00 87.19 247 VAL A O 1
ATOM 2000 N N . PHE A 1 248 ? 18.010 17.078 -20.491 1.00 86.94 248 PHE A N 1
ATOM 2001 C CA . PHE A 1 248 ? 17.496 15.714 -20.397 1.00 86.94 248 PHE A CA 1
ATOM 2002 C C . PHE A 1 248 ? 18.415 14.842 -19.530 1.00 86.94 248 PHE A C 1
ATOM 2004 O O . PHE A 1 248 ? 19.638 14.889 -19.670 1.00 86.94 248 PHE A O 1
ATOM 2011 N N . SER A 1 249 ? 17.854 14.020 -18.639 1.00 84.31 249 SER A N 1
ATOM 2012 C CA . SER A 1 249 ? 18.650 13.235 -17.683 1.00 84.31 249 SER A CA 1
ATOM 2013 C C . SER A 1 249 ? 19.565 12.188 -18.324 1.00 84.31 249 SER A C 1
ATOM 2015 O O . SER A 1 249 ? 20.524 11.779 -17.678 1.00 84.31 249 SER A O 1
ATOM 2017 N N . HIS A 1 250 ? 19.317 11.794 -19.576 1.00 86.12 250 HIS A N 1
ATOM 2018 C CA . HIS A 1 250 ? 20.163 10.885 -20.365 1.00 86.12 250 HIS A CA 1
ATOM 2019 C C . HIS A 1 250 ? 20.725 11.588 -21.608 1.00 86.12 250 HIS A C 1
ATOM 2021 O O . HIS A 1 250 ? 20.738 11.019 -22.697 1.00 86.12 250 HIS A O 1
ATOM 2027 N N . ALA A 1 251 ? 21.126 12.857 -21.470 1.00 83.62 251 ALA A N 1
ATOM 2028 C CA . ALA A 1 251 ? 21.763 13.598 -22.554 1.00 83.62 251 ALA A CA 1
ATOM 2029 C C . ALA A 1 251 ? 22.895 12.768 -23.192 1.00 83.62 251 ALA A C 1
ATOM 2031 O O . ALA A 1 251 ? 23.788 12.289 -22.492 1.00 83.62 251 ALA A O 1
ATOM 2032 N N . GLN A 1 252 ? 22.820 12.585 -24.514 1.00 85.69 252 GLN A N 1
ATOM 2033 C CA . GLN A 1 252 ? 23.810 11.843 -25.307 1.00 85.69 252 GLN A CA 1
ATOM 2034 C C . GLN A 1 252 ? 25.017 12.712 -25.681 1.00 85.69 252 GLN A C 1
ATOM 2036 O O . GLN A 1 252 ? 26.082 12.196 -26.007 1.00 85.69 252 GLN A O 1
ATOM 2041 N N . THR A 1 253 ? 24.860 14.032 -25.597 1.00 89.00 253 THR A N 1
ATOM 2042 C CA . THR A 1 253 ? 25.884 15.030 -25.899 1.00 89.00 253 THR A CA 1
ATOM 2043 C C . THR A 1 253 ? 26.215 15.854 -24.661 1.00 89.00 253 THR A C 1
ATOM 2045 O O . THR A 1 253 ? 25.450 15.912 -23.695 1.00 89.00 253 THR A O 1
ATOM 2048 N N . VAL A 1 254 ? 27.391 16.483 -24.676 1.00 90.12 254 VAL A N 1
ATOM 2049 C CA . VAL A 1 254 ? 27.785 17.444 -23.642 1.00 90.12 254 VAL A CA 1
ATOM 2050 C C . VAL A 1 254 ? 26.847 18.646 -23.714 1.00 90.12 254 VAL A C 1
ATOM 2052 O O . VAL A 1 254 ? 26.693 19.247 -24.776 1.00 90.12 254 VAL A O 1
ATOM 2055 N N . VAL A 1 255 ? 26.229 19.008 -22.589 1.00 90.69 255 VAL A N 1
ATOM 2056 C CA . VAL A 1 255 ? 25.307 20.149 -22.531 1.00 90.69 255 VAL A CA 1
ATOM 2057 C C . VAL A 1 255 ? 26.022 21.350 -21.939 1.00 90.69 255 VAL A C 1
ATOM 2059 O O . VAL A 1 255 ? 26.570 21.275 -20.838 1.00 90.69 255 VAL A O 1
ATOM 2062 N N . LEU A 1 256 ? 26.011 22.459 -22.674 1.00 92.06 256 LEU A N 1
ATOM 2063 C CA . LEU A 1 256 ? 26.645 23.716 -22.287 1.00 92.06 256 LEU A CA 1
ATOM 2064 C C . LEU A 1 256 ? 25.609 24.710 -21.762 1.00 92.06 256 LEU A C 1
ATOM 2066 O O . LEU A 1 256 ? 24.440 24.693 -22.149 1.00 92.06 256 LEU A O 1
ATOM 2070 N N . CYS A 1 257 ? 26.048 25.601 -20.881 1.00 90.81 257 CYS A N 1
ATOM 2071 C CA . CYS A 1 257 ? 25.221 26.696 -20.408 1.00 90.81 257 CYS A CA 1
ATOM 2072 C C . CYS A 1 257 ? 24.989 27.727 -21.516 1.00 90.81 257 CYS A C 1
ATOM 2074 O O . CYS A 1 257 ? 25.942 28.226 -22.106 1.00 90.81 257 CYS A O 1
ATOM 2076 N N . VAL A 1 258 ? 23.732 28.135 -21.706 1.00 86.00 258 VAL A N 1
ATOM 2077 C CA . VAL A 1 258 ? 23.338 29.155 -22.697 1.00 86.00 258 VAL A CA 1
ATOM 2078 C C . VAL A 1 258 ? 23.980 30.528 -22.428 1.00 86.00 258 VAL A C 1
ATOM 2080 O O . VAL A 1 258 ? 24.083 31.343 -23.334 1.00 86.00 258 VAL A O 1
ATOM 2083 N N . GLY A 1 259 ? 24.360 30.830 -21.180 1.00 86.50 259 GLY A N 1
ATOM 2084 C CA . GLY A 1 259 ? 24.893 32.146 -20.799 1.00 86.50 259 GLY A CA 1
ATOM 2085 C C . GLY A 1 259 ? 26.416 32.270 -20.857 1.00 86.50 259 GLY A C 1
ATOM 2086 O O . GLY A 1 259 ? 26.922 33.313 -21.247 1.00 86.50 259 GLY A O 1
ATOM 2087 N N . CYS A 1 260 ? 27.144 31.234 -20.442 1.00 90.12 260 CYS A N 1
ATOM 2088 C CA . CYS A 1 260 ? 28.598 31.307 -20.252 1.00 90.12 260 CYS A CA 1
ATOM 2089 C C . CYS A 1 260 ? 29.361 30.109 -20.832 1.00 90.12 260 CYS A C 1
ATOM 2091 O O . CYS A 1 260 ? 30.531 29.923 -20.511 1.00 90.12 260 CYS A O 1
ATOM 2093 N N . SER A 1 261 ? 28.699 29.260 -21.627 1.00 88.50 261 SER A N 1
ATOM 2094 C CA . SER A 1 261 ? 29.278 28.075 -22.284 1.00 88.50 261 SER A CA 1
ATOM 2095 C C . SER A 1 261 ? 29.957 27.064 -21.350 1.00 88.50 261 SER A C 1
ATOM 2097 O O . SER A 1 261 ? 30.611 26.133 -21.808 1.00 88.50 261 SER A O 1
ATOM 2099 N N . THR A 1 262 ? 29.782 27.196 -20.033 1.00 89.94 262 THR A N 1
ATOM 2100 C CA . THR A 1 262 ? 30.273 26.225 -19.054 1.00 89.94 262 THR A CA 1
ATOM 2101 C C . THR A 1 262 ? 29.564 24.891 -19.249 1.00 89.94 262 THR A C 1
ATOM 2103 O O . THR A 1 262 ? 28.344 24.852 -19.423 1.00 89.94 262 THR A O 1
ATOM 2106 N N . VAL A 1 263 ? 30.314 23.792 -19.180 1.00 91.75 263 VAL A N 1
ATOM 2107 C CA . VAL A 1 263 ? 29.756 22.439 -19.245 1.00 91.75 263 VAL A CA 1
ATOM 2108 C C . VAL A 1 263 ? 28.836 22.209 -18.049 1.00 91.75 263 VAL A C 1
ATOM 2110 O O . VAL A 1 263 ? 29.272 22.294 -16.903 1.00 91.75 263 VAL A O 1
ATOM 2113 N N . LEU A 1 264 ? 27.570 21.898 -18.311 1.00 91.12 264 LEU A N 1
ATOM 2114 C CA . LEU A 1 264 ? 26.565 21.586 -17.295 1.00 91.12 264 LEU A CA 1
ATOM 2115 C C . LEU A 1 264 ? 26.477 20.082 -17.025 1.00 91.12 264 LEU A C 1
ATOM 2117 O O . LEU A 1 264 ? 26.306 19.674 -15.875 1.00 91.12 264 LEU A O 1
ATOM 2121 N N . CYS A 1 265 ? 26.583 19.251 -18.068 1.00 90.31 265 CYS A N 1
ATOM 2122 C CA . CYS A 1 265 ? 26.601 17.798 -17.919 1.00 90.31 265 CYS A CA 1
ATOM 2123 C C . CYS A 1 265 ? 27.358 17.073 -19.042 1.00 90.31 265 CYS A C 1
ATOM 2125 O O . CYS A 1 265 ? 27.520 17.602 -20.144 1.00 90.31 265 CYS A O 1
ATOM 2127 N N . GLN A 1 266 ? 27.802 15.847 -18.752 1.00 91.62 266 GLN A N 1
ATOM 2128 C CA . GLN A 1 266 ? 28.502 14.955 -19.682 1.00 91.62 266 GLN A CA 1
ATOM 2129 C C . GLN A 1 266 ? 27.801 13.585 -19.792 1.00 91.62 266 GLN A C 1
ATOM 2131 O O . GLN A 1 266 ? 27.332 13.057 -18.773 1.00 91.62 266 GLN A O 1
ATOM 2136 N N . PRO A 1 267 ? 27.753 12.976 -20.993 1.00 90.44 267 PRO A N 1
ATOM 2137 C CA . PRO A 1 267 ? 27.166 11.653 -21.203 1.00 90.44 267 PRO A CA 1
ATOM 2138 C C . PRO A 1 267 ? 28.013 10.544 -20.558 1.00 90.44 267 PRO A C 1
ATOM 2140 O O . PRO A 1 267 ? 29.239 10.611 -20.539 1.00 90.44 267 PRO A O 1
ATOM 2143 N N . LYS A 1 268 ? 27.357 9.494 -20.044 1.00 85.00 268 LYS A N 1
ATOM 2144 C CA . LYS A 1 268 ? 28.010 8.297 -19.462 1.00 85.00 268 LYS A CA 1
ATOM 2145 C C . LYS A 1 268 ? 27.414 6.961 -19.940 1.00 85.00 268 LYS A C 1
ATOM 2147 O O . LYS A 1 268 ? 27.534 5.956 -19.249 1.00 85.00 268 LYS A O 1
ATOM 2152 N N . GLY A 1 269 ? 26.703 6.948 -21.071 1.00 71.12 269 GLY A N 1
ATOM 2153 C CA . GLY A 1 269 ? 25.953 5.761 -21.526 1.00 71.12 269 GLY A CA 1
ATOM 2154 C C . GLY A 1 269 ? 24.731 5.412 -20.655 1.00 71.12 269 GLY A C 1
ATOM 2155 O O . GLY A 1 269 ? 24.140 4.352 -20.810 1.00 71.12 269 GLY A O 1
ATOM 2156 N N . GLY A 1 270 ? 24.348 6.308 -19.740 1.00 77.12 270 GLY A N 1
ATOM 2157 C CA . GLY A 1 270 ? 23.211 6.198 -18.826 1.00 77.12 270 GLY A CA 1
ATOM 2158 C C . GLY A 1 2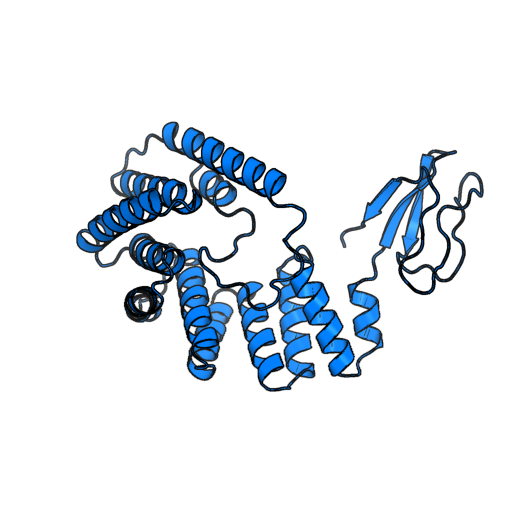70 ? 22.781 7.595 -18.374 1.00 77.12 270 GLY A C 1
ATOM 2159 O O . GLY A 1 270 ? 22.763 8.523 -19.184 1.00 77.12 270 GLY A O 1
ATOM 2160 N N . LYS A 1 271 ? 22.485 7.790 -17.082 1.00 80.44 271 LYS A N 1
ATOM 2161 C CA . LYS A 1 271 ? 22.212 9.138 -16.551 1.00 80.44 271 LYS A CA 1
ATOM 2162 C C . LYS A 1 271 ? 23.443 10.038 -16.717 1.00 80.44 271 LYS A C 1
ATOM 2164 O O . LYS A 1 271 ? 24.546 9.670 -16.310 1.00 80.44 271 LYS A O 1
ATOM 2169 N N . ALA A 1 272 ? 23.242 11.212 -17.307 1.00 85.62 272 ALA A N 1
ATOM 2170 C CA . ALA A 1 272 ? 24.286 12.200 -17.535 1.00 85.62 272 ALA A CA 1
ATOM 2171 C C . ALA A 1 272 ? 24.882 12.673 -16.199 1.00 85.62 272 ALA A C 1
ATOM 2173 O O . ALA A 1 272 ? 24.165 12.895 -15.218 1.00 85.62 272 ALA A O 1
ATOM 2174 N N . ARG A 1 273 ? 26.207 12.832 -16.153 1.00 90.62 273 ARG A N 1
ATOM 2175 C CA . ARG A 1 273 ? 26.919 13.351 -14.979 1.00 90.62 273 ARG A CA 1
ATOM 2176 C C . ARG A 1 273 ? 26.829 14.872 -14.991 1.00 90.62 273 ARG A C 1
ATOM 2178 O O . ARG A 1 273 ? 27.295 15.483 -15.946 1.00 90.62 273 ARG A O 1
ATOM 2185 N N . LEU A 1 274 ? 26.278 15.472 -13.939 1.00 91.19 274 LEU A N 1
ATOM 2186 C CA . LEU A 1 274 ? 26.336 16.923 -13.748 1.00 91.19 274 LEU A CA 1
ATOM 2187 C C . LEU A 1 274 ? 27.751 17.358 -13.354 1.00 91.19 274 LEU A C 1
ATOM 2189 O O . LEU A 1 274 ? 28.445 16.645 -12.624 1.00 91.19 274 LEU A O 1
ATOM 2193 N N . THR A 1 275 ? 28.162 18.527 -13.835 1.00 89.81 275 THR A N 1
ATOM 2194 C CA . THR A 1 275 ? 29.408 19.175 -13.415 1.00 89.81 275 THR A CA 1
ATOM 2195 C C . THR A 1 275 ? 29.306 19.591 -11.948 1.00 89.81 275 THR A C 1
ATOM 2197 O O . THR A 1 275 ? 28.240 19.995 -11.478 1.00 89.81 275 THR A O 1
ATOM 2200 N N . GLU A 1 276 ? 30.411 19.493 -11.211 1.00 86.88 276 GLU A N 1
ATOM 2201 C CA . GLU A 1 276 ? 30.462 19.909 -9.808 1.00 86.88 276 GLU A CA 1
ATOM 2202 C C . GLU A 1 276 ? 30.057 21.386 -9.653 1.00 86.88 276 GLU A C 1
ATOM 2204 O O . GLU A 1 276 ? 30.380 22.231 -10.487 1.00 86.88 276 GLU A O 1
ATOM 2209 N N . GLY A 1 277 ? 29.268 21.682 -8.617 1.00 85.31 277 GLY A N 1
ATOM 2210 C CA . GLY A 1 277 ? 28.683 23.009 -8.392 1.00 85.31 277 GLY A CA 1
ATOM 2211 C C . GLY A 1 277 ? 27.367 23.284 -9.136 1.00 85.31 277 GLY A C 1
ATOM 2212 O O . GLY A 1 277 ? 26.702 24.272 -8.831 1.00 85.31 277 GLY A O 1
ATOM 2213 N N . CYS A 1 278 ? 26.936 22.423 -10.065 1.00 87.25 278 CYS A N 1
ATOM 2214 C CA . CYS A 1 278 ? 25.612 22.545 -10.679 1.00 87.25 278 CYS A CA 1
ATOM 2215 C C . CYS A 1 278 ? 24.513 22.044 -9.731 1.00 87.25 278 CYS A C 1
ATOM 2217 O O . CYS A 1 278 ? 24.552 20.907 -9.258 1.00 87.25 278 CYS A O 1
ATOM 2219 N N . SER A 1 279 ? 23.477 22.857 -9.529 1.00 87.62 279 SER A N 1
ATOM 2220 C CA . SER A 1 279 ? 22.250 22.444 -8.834 1.00 87.62 279 SER A CA 1
ATOM 2221 C C . SER A 1 279 ? 21.183 22.073 -9.854 1.00 87.62 279 SER A C 1
ATOM 2223 O O . SER A 1 279 ? 21.079 22.729 -10.888 1.00 87.62 279 SER A O 1
ATOM 2225 N N . PHE A 1 280 ? 20.355 21.065 -9.576 1.00 90.00 280 PHE A N 1
ATOM 2226 C CA . PHE A 1 280 ? 19.263 20.699 -10.480 1.00 90.00 280 PHE A CA 1
ATOM 2227 C C . PHE A 1 280 ? 17.935 20.498 -9.755 1.00 90.00 280 PHE A C 1
ATOM 2229 O O . PHE A 1 280 ? 17.889 20.108 -8.588 1.00 90.00 280 PHE A O 1
ATOM 2236 N N . ARG A 1 281 ? 16.847 20.718 -10.489 1.00 87.94 281 ARG A N 1
ATOM 2237 C CA . ARG A 1 281 ? 15.479 20.373 -10.098 1.00 87.94 281 ARG A CA 1
ATOM 2238 C C . ARG A 1 281 ? 14.855 19.527 -11.199 1.00 87.94 281 ARG A C 1
ATOM 2240 O O . ARG A 1 281 ? 14.976 19.858 -12.372 1.00 87.94 281 ARG A O 1
ATOM 2247 N N . ARG A 1 282 ? 14.159 18.446 -10.843 1.00 85.38 282 ARG A N 1
ATOM 2248 C CA . ARG A 1 282 ? 13.357 17.686 -11.817 1.00 85.38 282 ARG A CA 1
ATOM 2249 C C . ARG A 1 282 ? 12.121 18.492 -12.208 1.00 85.38 282 ARG A C 1
ATOM 2251 O O . ARG A 1 282 ? 11.432 19.003 -11.323 1.00 85.38 282 ARG A O 1
ATOM 2258 N N . LYS A 1 283 ? 11.829 18.579 -13.505 1.00 77.62 283 LYS A N 1
ATOM 2259 C CA . LYS A 1 283 ? 10.534 19.076 -13.969 1.00 77.62 283 LYS A CA 1
ATOM 2260 C C . LYS A 1 283 ? 9.493 17.988 -13.727 1.00 77.62 283 LYS A C 1
ATOM 2262 O O . LYS A 1 283 ? 9.661 16.862 -14.185 1.00 77.62 283 LYS A O 1
ATOM 2267 N N 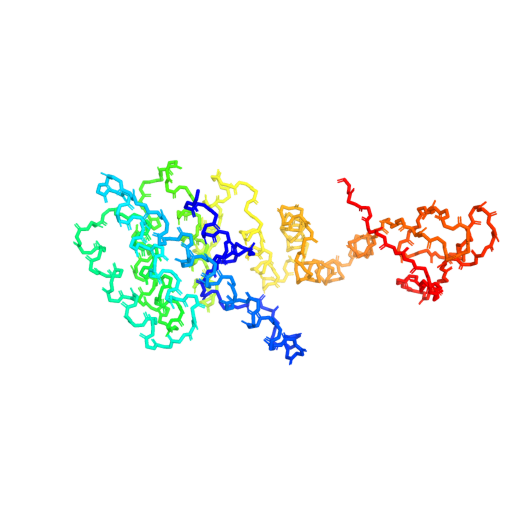. GLN A 1 284 ? 8.467 18.325 -12.954 1.00 63.31 284 GLN A N 1
ATOM 2268 C CA . GLN A 1 284 ? 7.238 17.540 -12.888 1.00 63.31 284 GLN A CA 1
ATOM 2269 C C . GLN A 1 284 ? 6.360 18.011 -14.051 1.00 63.31 284 GLN A C 1
ATOM 2271 O O . GLN A 1 284 ? 6.330 19.214 -14.319 1.00 63.31 284 GLN A O 1
ATOM 2276 N N . HIS A 1 285 ? 5.775 17.062 -14.785 1.00 55.19 285 HIS A N 1
ATOM 2277 C CA . HIS A 1 285 ? 4.840 17.350 -15.874 1.00 55.19 285 HIS A CA 1
ATOM 2278 C C . HIS A 1 285 ? 3.589 18.062 -15.363 1.00 55.19 285 HIS A C 1
ATOM 2280 O O . HIS A 1 285 ? 3.147 17.716 -14.243 1.00 55.19 285 HIS A O 1
#

Foldseek 3Di:
DLVLLVCLLCVLLPQQLFDPPDDPDPPPPCPPVVLVSLVVSLVVSVVVLVVDDDPDPVSVVSSLLSVLSSLVSNLDPVSLVVSLVSLVVVCVVPVPPLSSLLSNLSSCSSVVNLPVSLVSLVVSQVDDDDPVCLSSNLSSLLSNLSSCVVVVNNVSSLVSLVVSCVSPVLPLSSLQSVLSVCVVVVNLVSSLVSLVSSCVSSLVPDVVSLVSNLVSCVSVVVNVVSQVSVKFWKWKQDQPPRDTDIDIQQDPAFDADPPPRHTQWDHDVHGTHGDPRIDMDTDRD

Sequence (285 aa):
MYNMAEIYLNPDYDPMGEQMVGNLDSEMKNSTKKQEVQLLAIRTARKLLKELKPKTPCGHLQLRILENYCLLATKKKANMEIALKDFMEIAKKEKDNVPALLAVATAHMMLKDHLRARNQLKPLAQMKWSLVDADEFEKSWLLLADIYIHSGRYDLARDLLKRCLKHNKSCSKAYEYLGYMMEKDGKFNDAAQNYELAWKYGIQTSPSIGYKLALNYLKAKRHDNAIHLNSYFMDVKCPGCYKITTVFSHAQTVVLCVGCSTVLCQPKGGKARLTEGCSFRRKQH